Protein AF-A0A1V9XBY4-F1 (afdb_monomer)

pLDDT: mean 72.09, std 17.28, range [34.25, 97.25]

InterPro domains:
  IPR023340 UMA domain [PS51497] (118-161)
  IPR023341 MABP domain [PS51498] (1-77)
  IPR040297 Multivesicular body subunit 12B [PTHR31547] (1-61)

Mean predicted aligned error: 19.11 Å

Organism: NCBI:txid418985

Solvent-accessible surface area (backbone atoms only — not comparable to full-atom values): 12206 Å² total; per-residue (Å²): 135,66,51,46,50,47,74,52,29,24,50,51,71,91,58,53,57,92,78,44,50,65,44,61,48,37,93,84,84,59,43,82,38,59,61,41,77,79,90,55,100,80,89,64,80,90,64,49,1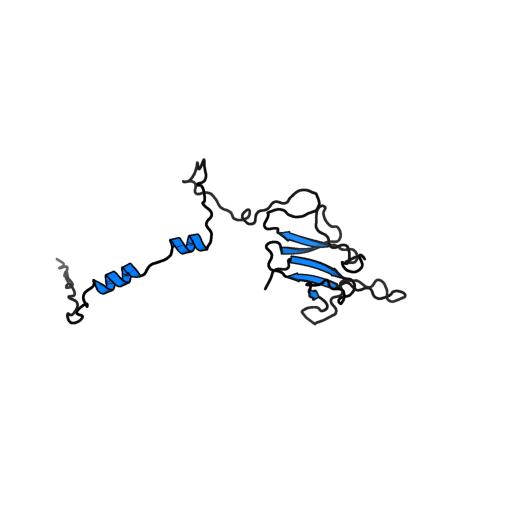8,26,49,30,38,25,62,46,94,63,75,44,29,55,74,48,74,49,81,34,71,75,77,66,88,68,59,54,62,46,56,43,15,76,67,75,64,45,78,32,42,75,81,37,31,43,35,54,39,60,50,37,78,83,64,54,60,87,52,80,84,65,81,83,80,73,76,58,96,62,74,84,54,94,77,74,78,62,74,88,60,61,86,70,89,66,81,79,88,79,82,88,69,54,73,70,59,53,52,64,75,66,62,80,68,65,63,62,60,56,48,50,60,70,69,49,73,84,80,73,83,86,61,80,84,84,73,83,77,84,82,82,78,79,81,83,87,132

Nearest PDB structures (foldseek):
  3tow-assembly1_A  TM=8.750E-01  e=5.118E-09  Homo sapiens
  8g3d-assembly1_1V  TM=1.516E-01  e=5.414E+00  Tetrahymena thermophila

Sequence (186 aa):
MEPITDICVVQEAKNAPQGYSVIELTGDVGQDADLWKDKGLFFGRKETRYLCFARKFSLDCVESVSVQVTPPPNVLTISLTRDTGGQSVDQTTLRTYKNSADGRSVAGESTACAKNWIDDIPYQLNAQLLPITRLPVIHLKTASQIYSQFNYDFSLEREILRATPPQDFSSPPNFPGENNGLVDVE

Radius of gyration: 33.75 Å; Cα contacts (8 Å, |Δi|>4): 230; chains: 1; bounding box: 96×72×75 Å

Structure (mmCIF, N/CA/C/O backbone):
data_AF-A0A1V9XBY4-F1
#
_entry.id   AF-A0A1V9XBY4-F1
#
loop_
_atom_site.group_PDB
_atom_site.id
_atom_site.type_symbol
_atom_site.label_atom_id
_atom_site.label_alt_id
_atom_site.label_comp_id
_atom_site.label_asym_id
_atom_site.label_entity_id
_atom_site.label_seq_id
_atom_site.pdbx_PDB_ins_code
_atom_site.Cartn_x
_atom_site.Cartn_y
_atom_site.Cartn_z
_atom_site.occupancy
_atom_site.B_iso_or_equiv
_atom_site.auth_seq_id
_atom_site.auth_comp_id
_atom_site.auth_asym_id
_atom_site.auth_atom_id
_atom_site.pdbx_PDB_model_num
ATOM 1 N N . MET A 1 1 ? 2.309 -12.822 -8.277 1.00 73.62 1 MET A N 1
ATOM 2 C CA . MET A 1 1 ? 1.564 -11.890 -7.406 1.00 73.62 1 MET A CA 1
ATOM 3 C C . MET A 1 1 ? 1.862 -10.486 -7.893 1.00 73.62 1 MET A C 1
ATOM 5 O O . MET A 1 1 ? 3.032 -10.168 -8.054 1.00 73.62 1 MET A O 1
ATOM 9 N N . GLU A 1 2 ? 0.840 -9.697 -8.214 1.00 88.69 2 GLU A N 1
ATOM 10 C CA . GLU A 1 2 ? 1.017 -8.314 -8.682 1.00 88.69 2 GLU A CA 1
ATOM 11 C C . GLU A 1 2 ? 1.459 -7.390 -7.530 1.00 88.69 2 GLU A C 1
ATOM 13 O O . GLU A 1 2 ? 1.076 -7.641 -6.376 1.00 88.69 2 GLU A O 1
ATOM 18 N N . PRO A 1 3 ? 2.254 -6.336 -7.801 1.00 88.25 3 PRO A N 1
ATOM 19 C CA . PRO A 1 3 ? 2.716 -5.410 -6.771 1.00 88.25 3 PRO A CA 1
ATOM 20 C C . PRO A 1 3 ? 1.564 -4.578 -6.194 1.00 88.25 3 PRO A C 1
ATOM 22 O O . PRO A 1 3 ? 0.536 -4.376 -6.840 1.00 88.25 3 PRO A O 1
ATOM 25 N N . ILE A 1 4 ? 1.740 -4.079 -4.966 1.00 88.38 4 ILE A N 1
ATOM 26 C CA . ILE A 1 4 ? 0.835 -3.071 -4.401 1.00 88.38 4 ILE A CA 1
ATOM 27 C C . ILE A 1 4 ? 1.133 -1.742 -5.092 1.00 88.38 4 ILE A C 1
ATOM 29 O O . ILE A 1 4 ? 2.278 -1.305 -5.127 1.00 88.38 4 ILE A O 1
ATOM 33 N N . THR A 1 5 ? 0.105 -1.103 -5.634 1.00 88.81 5 THR A N 1
ATOM 34 C CA . THR A 1 5 ? 0.227 0.134 -6.429 1.00 88.81 5 THR A CA 1
ATOM 35 C C . THR A 1 5 ? -0.392 1.340 -5.730 1.00 88.81 5 THR A C 1
ATOM 37 O O . THR A 1 5 ? 0.039 2.475 -5.937 1.00 88.81 5 THR A O 1
ATOM 40 N N . ASP A 1 6 ? -1.361 1.106 -4.844 1.00 87.19 6 ASP A N 1
ATOM 41 C CA . ASP A 1 6 ? -1.932 2.145 -3.996 1.00 87.19 6 ASP A CA 1
ATOM 42 C C . ASP A 1 6 ? -2.416 1.581 -2.661 1.00 87.19 6 ASP A C 1
ATOM 44 O O . ASP A 1 6 ? -2.748 0.396 -2.557 1.00 87.19 6 ASP A O 1
ATOM 48 N N . ILE A 1 7 ? -2.465 2.452 -1.654 1.00 91.50 7 ILE A N 1
ATOM 49 C CA . ILE A 1 7 ? -2.962 2.162 -0.308 1.00 91.50 7 ILE A CA 1
ATOM 50 C C . ILE A 1 7 ? -3.842 3.328 0.139 1.00 91.50 7 ILE A C 1
ATOM 52 O O . ILE A 1 7 ? -3.539 4.489 -0.132 1.00 91.50 7 ILE A O 1
ATOM 56 N N . CYS A 1 8 ? -4.921 3.032 0.851 1.00 91.69 8 CYS A N 1
ATOM 57 C CA . CYS A 1 8 ? -5.732 4.036 1.530 1.00 91.69 8 CYS A CA 1
ATOM 58 C C . CYS A 1 8 ? -6.355 3.477 2.805 1.00 91.69 8 CYS A C 1
ATOM 60 O O . CYS A 1 8 ? -6.274 2.284 3.075 1.00 91.69 8 CYS A O 1
ATOM 62 N N . VAL A 1 9 ? -7.013 4.345 3.568 1.00 93.94 9 VAL A N 1
ATOM 63 C CA . VAL A 1 9 ? -7.823 3.956 4.725 1.00 93.94 9 VAL A CA 1
ATOM 64 C C . VAL A 1 9 ? -9.281 4.289 4.435 1.00 93.94 9 VAL A C 1
ATOM 66 O O . VAL A 1 9 ? -9.556 5.316 3.816 1.00 93.94 9 VAL A O 1
ATOM 69 N N . VAL A 1 10 ? -10.208 3.442 4.868 1.00 94.62 10 VAL A N 1
ATOM 70 C CA . VAL A 1 10 ? -11.659 3.695 4.821 1.00 94.62 10 VAL A CA 1
ATOM 71 C C . VAL A 1 10 ? -12.258 3.593 6.214 1.00 94.62 10 VAL A C 1
ATOM 73 O O . VAL A 1 10 ? -11.698 2.922 7.079 1.00 94.62 10 VAL A O 1
ATOM 76 N N . GLN A 1 11 ? -13.387 4.256 6.439 1.00 93.75 11 GLN A N 1
ATOM 77 C CA . GLN A 1 11 ? -14.106 4.175 7.702 1.00 93.75 11 GLN A CA 1
ATOM 78 C C . GLN A 1 11 ? -14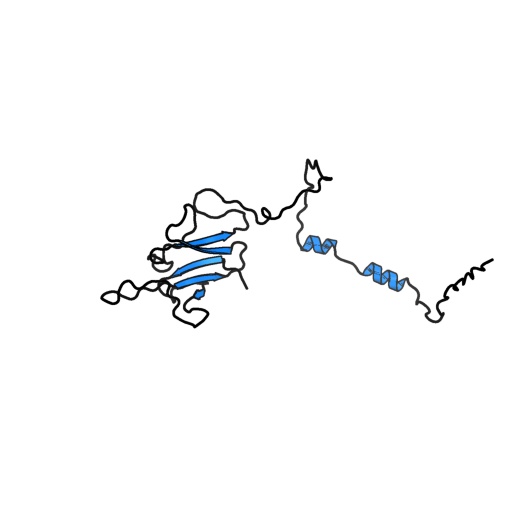.868 2.854 7.834 1.00 93.75 11 GLN A C 1
ATOM 80 O O . GLN A 1 11 ? -14.766 2.192 8.861 1.00 93.75 11 GLN A O 1
ATOM 85 N N . GLU A 1 12 ? -15.589 2.426 6.796 1.00 93.06 12 GLU A N 1
ATOM 86 C CA . GLU A 1 12 ? -16.323 1.152 6.803 1.00 93.06 12 GLU A CA 1
ATOM 87 C C . GLU A 1 12 ? -15.764 0.203 5.732 1.00 93.06 12 GLU A C 1
ATOM 89 O O . GLU A 1 12 ? -15.615 0.592 4.576 1.00 93.06 12 GLU A O 1
ATOM 94 N N . ALA A 1 13 ? -15.483 -1.057 6.086 1.00 94.75 13 ALA A N 1
ATOM 95 C CA . ALA A 1 13 ? -14.832 -2.014 5.181 1.00 94.75 13 ALA A CA 1
ATOM 96 C C . ALA A 1 13 ? -15.582 -2.222 3.852 1.00 94.75 13 ALA A C 1
ATOM 98 O O . ALA A 1 13 ? -14.980 -2.250 2.780 1.00 94.75 13 ALA A O 1
ATOM 99 N N . LYS A 1 14 ? -16.918 -2.259 3.903 1.00 95.25 14 LYS A N 1
ATOM 100 C CA . LYS A 1 14 ? -17.790 -2.360 2.719 1.00 95.25 14 LYS A CA 1
ATOM 101 C C . LYS A 1 14 ? -17.672 -1.175 1.746 1.00 95.25 14 LYS A C 1
ATOM 103 O O . LYS A 1 14 ? -18.111 -1.292 0.607 1.00 95.25 14 LYS A O 1
ATOM 108 N N . ASN A 1 15 ? -17.113 -0.046 2.188 1.00 96.06 15 ASN A N 1
ATOM 109 C CA . ASN A 1 15 ? -16.889 1.144 1.366 1.00 96.06 15 ASN A CA 1
ATOM 110 C C . ASN A 1 15 ? -15.504 1.131 0.697 1.00 96.06 15 ASN A C 1
ATOM 112 O O . ASN A 1 15 ? -15.063 2.160 0.178 1.00 96.06 15 ASN A O 1
ATOM 116 N N . ALA A 1 16 ? -14.796 -0.004 0.716 1.00 95.50 16 ALA A N 1
ATOM 117 C CA . ALA A 1 16 ? -13.548 -0.164 -0.013 1.00 95.50 16 ALA A CA 1
ATOM 118 C C . ALA A 1 16 ? -13.723 0.268 -1.486 1.00 95.50 16 ALA A C 1
ATOM 120 O O . ALA A 1 16 ? -14.687 -0.146 -2.140 1.00 95.50 16 ALA A O 1
ATOM 121 N N . PRO A 1 17 ? -12.816 1.098 -2.038 1.00 94.75 17 PRO A N 1
ATOM 122 C CA . PRO A 1 17 ? -12.944 1.552 -3.414 1.00 94.75 17 PRO A CA 1
ATOM 123 C C . PRO A 1 17 ? -12.887 0.383 -4.401 1.00 94.75 17 PRO A C 1
ATOM 125 O O . PRO A 1 17 ? -12.235 -0.635 -4.160 1.00 94.75 17 PRO A O 1
ATOM 128 N N . GLN A 1 18 ? -13.510 0.554 -5.565 1.00 94.69 18 GLN A N 1
ATOM 129 C CA . GLN A 1 18 ? -13.481 -0.468 -6.607 1.00 94.69 18 GLN A CA 1
ATOM 130 C C . GLN A 1 18 ? -12.035 -0.835 -6.992 1.00 94.69 18 GLN A C 1
ATOM 132 O O . GLN A 1 18 ? -11.213 0.033 -7.292 1.00 94.69 18 GLN A O 1
ATOM 137 N N . GLY A 1 19 ? -11.735 -2.137 -7.007 1.00 94.12 19 GLY A N 1
ATOM 138 C CA . GLY A 1 19 ? -10.400 -2.658 -7.323 1.00 94.12 19 GLY A CA 1
ATOM 139 C C . GLY A 1 19 ? -9.414 -2.658 -6.150 1.00 94.12 19 GLY A C 1
ATOM 140 O O . GLY A 1 19 ? -8.233 -2.926 -6.368 1.00 94.12 19 GLY A O 1
ATOM 141 N N . TYR A 1 20 ? -9.878 -2.373 -4.930 1.00 96.25 20 TYR A N 1
ATOM 142 C CA . TYR A 1 20 ? -9.095 -2.505 -3.704 1.00 96.25 20 TYR A CA 1
ATOM 143 C C . TYR A 1 20 ? -9.530 -3.745 -2.931 1.00 96.25 20 TYR A C 1
ATOM 145 O O . TYR A 1 20 ? -10.695 -4.131 -2.930 1.00 96.25 20 TYR A O 1
ATOM 153 N N . SER A 1 21 ? -8.570 -4.357 -2.252 1.00 96.88 21 SER A N 1
ATOM 154 C CA . SER A 1 21 ? -8.809 -5.338 -1.201 1.00 96.88 21 SER A CA 1
ATOM 155 C C . SER A 1 21 ? -8.702 -4.642 0.150 1.00 96.88 21 SER A C 1
ATOM 157 O O . SER A 1 21 ? -7.795 -3.832 0.354 1.00 96.88 21 SER A O 1
ATOM 159 N N . VAL A 1 22 ? -9.617 -4.956 1.061 1.00 97.25 22 VAL A N 1
ATOM 160 C CA . VAL A 1 22 ? -9.631 -4.441 2.433 1.00 97.25 22 VAL A CA 1
ATOM 161 C C . VAL A 1 22 ? -9.047 -5.477 3.392 1.00 97.25 22 VAL A C 1
ATOM 163 O O . VAL A 1 22 ? -9.233 -6.680 3.213 1.00 97.25 22 VAL A O 1
ATOM 166 N N . ILE A 1 23 ? -8.307 -5.008 4.395 1.00 96.81 23 ILE A N 1
ATOM 167 C CA . ILE A 1 23 ? -7.810 -5.826 5.501 1.00 96.81 23 ILE A CA 1
ATOM 168 C C . ILE A 1 23 ? -8.789 -5.662 6.663 1.00 96.81 23 ILE A C 1
ATOM 170 O O . ILE A 1 23 ? -8.681 -4.719 7.441 1.00 96.81 23 ILE A O 1
ATOM 174 N N . GLU A 1 24 ? -9.771 -6.558 6.735 1.00 96.06 24 GLU A N 1
ATOM 175 C CA . GLU A 1 24 ? -10.771 -6.588 7.817 1.00 96.06 24 GLU A CA 1
ATOM 176 C C . GLU A 1 24 ? -10.297 -7.401 9.017 1.00 96.06 24 GLU A C 1
ATOM 178 O O . GLU A 1 24 ? -10.683 -7.115 10.146 1.00 96.06 24 GLU A O 1
ATOM 183 N N . LEU A 1 25 ? -9.452 -8.406 8.769 1.00 96.00 25 LEU A N 1
ATOM 184 C CA . LEU A 1 25 ? -8.991 -9.349 9.777 1.00 96.00 25 LEU A CA 1
ATOM 185 C C . LEU A 1 25 ? -7.466 -9.442 9.802 1.00 96.00 25 LEU A C 1
ATOM 187 O O . LEU A 1 25 ? -6.803 -9.341 8.765 1.00 96.00 25 LEU A O 1
ATOM 191 N N . THR A 1 26 ? -6.909 -9.677 10.987 1.00 93.75 26 THR A N 1
ATOM 192 C CA . THR A 1 26 ? -5.482 -9.949 11.153 1.00 93.75 26 THR A CA 1
ATOM 193 C C . THR A 1 26 ? -5.119 -11.310 10.553 1.00 93.75 26 THR A C 1
ATOM 195 O O . THR A 1 26 ? -5.879 -12.274 10.637 1.00 93.75 26 THR A O 1
ATOM 198 N N . GLY A 1 27 ? -3.948 -11.405 9.920 1.00 92.19 27 GLY A N 1
ATOM 199 C CA . GLY A 1 27 ? -3.532 -12.626 9.216 1.00 92.19 27 GLY A CA 1
ATOM 200 C C . GLY A 1 27 ? -3.108 -13.784 10.126 1.00 92.19 27 GLY A C 1
ATOM 201 O O . GLY A 1 27 ? -2.938 -14.899 9.646 1.00 92.19 27 GLY A O 1
ATOM 202 N N . ASP A 1 28 ? -2.908 -13.522 11.415 1.00 93.25 28 ASP A N 1
ATOM 203 C CA . ASP A 1 28 ? -2.452 -14.485 12.414 1.00 93.25 28 ASP A CA 1
ATOM 204 C C . ASP A 1 28 ? -3.619 -15.224 13.089 1.00 93.25 28 ASP A C 1
ATOM 206 O O . ASP A 1 28 ? -3.753 -16.436 12.946 1.00 93.25 28 ASP A O 1
ATOM 210 N N . VAL A 1 29 ? -4.473 -14.497 13.812 1.00 94.12 29 VAL A N 1
ATOM 211 C CA . VAL A 1 29 ? -5.554 -15.044 14.650 1.00 94.12 29 VAL A CA 1
ATOM 212 C C . VAL A 1 29 ? -6.939 -14.680 14.094 1.00 94.12 29 VAL A C 1
ATOM 214 O O . VAL A 1 29 ? -7.957 -15.116 14.629 1.00 94.12 29 VAL A O 1
ATOM 217 N N . GLY A 1 30 ? -7.011 -13.895 13.012 1.00 93.25 30 GLY A N 1
ATOM 218 C CA . GLY A 1 30 ? -8.278 -13.512 12.387 1.00 93.25 30 GLY A CA 1
ATOM 219 C C . GLY A 1 30 ? -9.118 -12.563 13.241 1.00 93.25 30 GLY A C 1
ATOM 220 O O . GLY A 1 30 ? -10.338 -12.694 13.266 1.00 93.25 30 GLY A O 1
ATOM 221 N N . GLN A 1 31 ? -8.486 -11.655 13.988 1.00 94.88 31 GLN A N 1
ATOM 222 C CA . GLN A 1 31 ? -9.185 -10.646 14.796 1.00 94.88 31 GLN A CA 1
ATOM 223 C C . GLN A 1 31 ? -9.521 -9.400 13.968 1.00 94.88 31 GLN A C 1
ATOM 225 O O . GLN A 1 31 ? -8.879 -9.172 12.950 1.00 94.88 31 GLN A O 1
ATOM 230 N N . ASP A 1 32 ? -10.494 -8.594 14.411 1.00 93.62 32 ASP A N 1
ATOM 231 C CA . ASP A 1 32 ? -10.845 -7.304 13.784 1.00 93.62 32 ASP A CA 1
ATOM 232 C C . ASP A 1 32 ? -9.590 -6.427 13.632 1.00 93.62 32 ASP A C 1
ATOM 234 O O . ASP A 1 32 ? -8.893 -6.151 14.609 1.00 93.62 32 ASP A O 1
ATOM 238 N N . ALA A 1 33 ? -9.283 -6.020 12.399 1.00 93.56 33 ALA A N 1
ATOM 239 C CA . ALA A 1 33 ? -8.089 -5.248 12.048 1.00 93.56 33 ALA A CA 1
ATOM 240 C C . ALA A 1 33 ? -8.331 -3.726 12.080 1.00 93.56 33 ALA A C 1
ATOM 242 O O . ALA A 1 33 ? -7.691 -2.971 11.343 1.00 93.56 33 ALA A O 1
ATOM 243 N N . ASP A 1 34 ? -9.273 -3.283 12.913 1.00 92.12 34 ASP A N 1
ATOM 244 C CA . ASP A 1 34 ? -9.593 -1.874 13.116 1.00 92.12 34 ASP A CA 1
ATOM 245 C C . ASP A 1 34 ? -8.369 -1.102 13.638 1.00 92.12 34 ASP A C 1
ATOM 247 O O . ASP A 1 34 ? -7.769 -1.433 14.662 1.00 92.12 34 ASP A O 1
ATOM 251 N N . LEU A 1 35 ? -7.984 -0.061 12.903 1.00 89.56 35 LEU A N 1
ATOM 252 C CA . LEU A 1 35 ? -6.858 0.814 13.223 1.00 89.56 35 LEU A CA 1
ATOM 253 C C . LEU A 1 35 ? -7.255 1.970 14.149 1.00 89.56 35 LEU A C 1
ATOM 255 O O . LEU A 1 35 ? -6.386 2.732 14.585 1.00 89.56 35 LEU A O 1
ATOM 259 N N . TRP A 1 36 ? -8.549 2.161 14.411 1.00 87.31 36 TRP A N 1
ATOM 260 C CA . TRP A 1 36 ? -9.025 3.254 15.242 1.00 87.31 36 TRP A CA 1
ATOM 261 C C . TRP A 1 36 ? -9.032 2.870 16.718 1.00 87.31 36 TRP A C 1
ATOM 263 O O . TRP A 1 36 ? -9.547 1.831 17.123 1.00 87.31 36 TRP A O 1
ATOM 273 N N . LYS A 1 37 ? -8.478 3.745 17.558 1.00 74.69 37 LYS A N 1
ATOM 274 C CA . LYS A 1 37 ? -8.567 3.586 19.007 1.00 74.69 37 LYS A CA 1
ATOM 275 C C . LYS A 1 37 ? -9.860 4.233 19.492 1.00 74.69 37 LYS A C 1
ATOM 277 O O . LYS A 1 37 ? -9.990 5.456 19.447 1.00 74.69 37 LYS A O 1
ATOM 282 N N . ASP A 1 38 ? -10.800 3.426 19.977 1.00 69.56 38 ASP A N 1
ATOM 283 C CA . ASP A 1 38 ? -12.061 3.922 20.536 1.00 69.56 38 ASP A CA 1
ATOM 284 C C . ASP A 1 38 ? -11.809 4.953 21.655 1.00 69.56 38 ASP A C 1
ATOM 286 O O . ASP A 1 38 ? -11.159 4.668 22.664 1.00 69.56 38 ASP A O 1
ATOM 290 N N . LYS A 1 39 ? -12.341 6.174 21.484 1.00 60.66 39 LYS A N 1
ATOM 291 C CA . LYS A 1 39 ? -12.155 7.296 22.428 1.00 60.66 39 LYS A CA 1
ATOM 292 C C . LYS A 1 39 ? -13.146 7.326 23.597 1.00 60.66 39 LYS A C 1
ATOM 294 O O . LYS A 1 39 ? -13.060 8.230 24.424 1.00 60.66 39 LYS A O 1
ATOM 299 N N . GLY A 1 40 ? -14.047 6.353 23.740 1.00 54.31 40 GLY A N 1
ATOM 300 C CA . GLY A 1 40 ? -14.833 6.238 24.970 1.00 54.31 40 GLY A CA 1
ATOM 301 C C . GLY A 1 40 ? -16.162 5.506 24.835 1.00 54.31 40 GLY A C 1
ATOM 302 O O . GLY A 1 40 ? -17.027 5.886 24.054 1.00 54.31 40 GLY A O 1
ATOM 303 N N . LEU A 1 41 ? -16.341 4.524 25.715 1.00 57.78 41 LEU A N 1
ATOM 304 C CA . LEU A 1 41 ? -17.493 3.633 25.881 1.00 57.78 41 LEU A CA 1
ATOM 305 C C . LEU A 1 41 ? -18.800 4.327 26.336 1.00 57.78 41 LEU A C 1
ATOM 307 O O . LEU A 1 41 ? -19.776 3.641 26.616 1.00 57.78 41 LEU A O 1
ATOM 311 N N . PHE A 1 42 ? -18.852 5.661 26.454 1.00 58.25 42 PHE A N 1
ATOM 312 C CA . PHE A 1 42 ? -19.909 6.309 27.243 1.00 58.25 42 PHE A CA 1
ATOM 313 C C . PHE A 1 42 ? -20.970 7.102 26.464 1.00 58.25 42 PHE A C 1
ATOM 315 O O . PHE A 1 42 ? -22.097 7.118 26.939 1.00 58.25 42 PHE A O 1
ATOM 322 N N . PHE A 1 43 ? -20.704 7.693 25.287 1.00 58.66 43 PHE A N 1
ATOM 323 C CA . PHE A 1 43 ? -21.736 8.469 24.551 1.00 58.66 43 PHE A CA 1
ATOM 324 C C . PHE A 1 43 ? -21.553 8.556 23.014 1.00 58.66 43 PHE A C 1
ATOM 326 O O . PHE A 1 43 ? -22.249 9.335 22.365 1.00 58.66 43 PHE A O 1
ATOM 333 N N . GLY A 1 44 ? -20.636 7.789 22.408 1.00 62.22 44 GLY A N 1
ATOM 334 C CA . GLY A 1 44 ? -20.304 7.887 20.976 1.00 62.22 44 GLY A CA 1
ATOM 335 C C . GLY A 1 44 ? -20.583 6.611 20.174 1.00 62.22 44 GLY A C 1
ATOM 336 O O . GLY A 1 44 ? -20.520 5.506 20.709 1.00 62.22 44 GLY A O 1
ATOM 337 N N . ARG A 1 45 ? -20.872 6.758 18.873 1.00 72.25 45 ARG A N 1
ATOM 338 C CA . ARG A 1 45 ? -20.904 5.642 17.908 1.00 72.25 45 ARG A CA 1
ATOM 339 C C . ARG A 1 45 ? -19.475 5.111 17.731 1.00 72.25 45 ARG A C 1
ATOM 341 O O . ARG A 1 45 ? -18.573 5.924 17.551 1.00 72.25 45 ARG A O 1
ATOM 348 N N . LYS A 1 46 ? -19.285 3.781 17.752 1.00 77.31 46 LYS A N 1
ATOM 349 C CA . LYS A 1 46 ? -17.994 3.147 17.419 1.00 77.31 46 LYS A CA 1
ATOM 350 C C . LYS A 1 46 ? -17.527 3.672 16.061 1.00 77.31 46 LYS A C 1
ATOM 352 O O . LYS A 1 46 ? -18.273 3.592 15.080 1.00 77.31 46 LYS A O 1
ATOM 357 N N . GLU A 1 47 ? -16.320 4.217 16.021 1.00 85.44 47 GLU A N 1
ATOM 358 C CA . GLU A 1 47 ? -15.655 4.601 14.783 1.00 85.44 47 GLU A CA 1
ATOM 359 C C . GLU A 1 47 ? -14.614 3.546 14.436 1.00 85.44 47 GLU A C 1
ATOM 361 O O . GLU A 1 47 ? -13.851 3.140 15.300 1.00 85.44 47 GLU A O 1
ATOM 366 N N . THR A 1 48 ? -14.581 3.130 13.174 1.00 91.00 48 THR A N 1
ATOM 367 C CA . THR A 1 48 ? -13.658 2.107 12.671 1.00 91.00 48 THR A CA 1
ATOM 368 C C . THR A 1 48 ? -12.780 2.680 11.568 1.00 91.00 48 THR A C 1
ATOM 370 O O . THR A 1 48 ? -13.175 3.650 10.909 1.00 91.00 48 THR A O 1
ATOM 373 N N . ARG A 1 49 ? -11.593 2.109 11.352 1.00 93.25 49 ARG A N 1
ATOM 374 C CA . ARG A 1 49 ? -10.686 2.441 10.244 1.00 93.25 49 ARG A CA 1
ATOM 375 C C . ARG A 1 49 ? -10.000 1.188 9.711 1.00 93.25 49 ARG A C 1
ATOM 377 O O . ARG A 1 49 ? -9.276 0.525 10.439 1.00 93.25 49 ARG A O 1
ATOM 384 N N . TYR A 1 50 ? -10.161 0.917 8.418 1.00 95.00 50 TYR A N 1
ATOM 385 C CA . TYR A 1 50 ? -9.607 -0.270 7.763 1.00 95.00 50 TYR A CA 1
ATOM 386 C C . TYR A 1 50 ? -8.628 0.098 6.650 1.00 95.00 50 TYR A C 1
ATOM 388 O O . TYR A 1 50 ? -8.886 1.002 5.847 1.00 95.00 50 TYR A O 1
ATOM 396 N N . LEU A 1 51 ? -7.506 -0.624 6.578 1.00 95.31 51 LEU A N 1
ATOM 397 C CA . LEU A 1 51 ? -6.520 -0.461 5.512 1.00 95.31 51 LEU A CA 1
ATOM 398 C C . LEU A 1 51 ? -7.007 -1.143 4.231 1.00 95.31 51 LEU A C 1
ATOM 400 O O . LEU A 1 51 ? -7.420 -2.300 4.244 1.00 95.31 51 LEU A O 1
ATOM 404 N N . CYS A 1 52 ? -6.903 -0.441 3.111 1.00 95.50 52 CYS A N 1
ATOM 405 C CA . CYS A 1 52 ? -7.189 -0.957 1.780 1.00 95.50 52 CYS A CA 1
ATOM 406 C C . CYS A 1 52 ? -5.944 -0.860 0.899 1.00 95.50 52 CYS A C 1
ATOM 408 O O . CYS A 1 52 ? -5.185 0.105 0.995 1.00 95.50 52 CYS A O 1
ATOM 410 N N . PHE A 1 53 ? -5.768 -1.813 -0.014 1.00 95.38 53 PHE A N 1
ATOM 411 C CA . PHE A 1 53 ? -4.688 -1.796 -0.998 1.00 95.38 53 PHE A CA 1
ATOM 412 C C . PHE A 1 53 ? -5.171 -2.237 -2.382 1.00 95.38 53 PHE A C 1
ATOM 414 O O . PHE A 1 53 ? -6.059 -3.078 -2.503 1.00 95.38 53 PHE A O 1
ATOM 421 N N . ALA A 1 54 ? -4.558 -1.699 -3.433 1.00 92.81 54 ALA A N 1
ATOM 422 C CA . ALA A 1 54 ? -4.793 -2.111 -4.815 1.00 92.81 54 ALA A CA 1
ATOM 423 C C . ALA A 1 54 ? -3.557 -2.804 -5.392 1.00 92.81 54 ALA A C 1
ATOM 425 O O . ALA A 1 54 ? -2.421 -2.376 -5.161 1.00 92.81 54 ALA A O 1
ATOM 426 N N . ARG A 1 55 ? -3.779 -3.851 -6.189 1.00 91.06 55 ARG A N 1
ATOM 427 C CA . ARG A 1 55 ? -2.736 -4.558 -6.941 1.00 91.06 55 ARG A CA 1
ATOM 428 C C . ARG A 1 55 ? -3.060 -4.518 -8.422 1.00 91.06 55 ARG A C 1
ATOM 430 O O . ARG A 1 55 ? -4.213 -4.731 -8.787 1.00 91.06 55 ARG A O 1
ATOM 437 N N . LYS A 1 56 ? -2.061 -4.158 -9.224 1.00 86.81 56 LYS A N 1
ATOM 438 C CA . LYS A 1 56 ? -2.139 -4.073 -10.685 1.00 86.81 56 LYS A CA 1
ATOM 439 C C . LYS A 1 56 ? -0.751 -4.302 -11.265 1.00 86.81 56 LYS A C 1
ATOM 441 O O . LYS A 1 56 ? 0.249 -3.994 -10.615 1.00 86.81 56 LYS A O 1
ATOM 446 N N . PHE A 1 57 ? -0.682 -4.766 -12.509 1.00 86.06 57 PHE A N 1
ATOM 447 C CA . PHE A 1 57 ? 0.546 -4.668 -13.290 1.00 86.06 57 PHE A CA 1
ATOM 448 C C . PHE A 1 57 ? 0.885 -3.187 -13.517 1.00 86.06 57 PHE A C 1
ATOM 450 O O . PHE A 1 57 ? 0.156 -2.474 -14.205 1.00 86.06 57 PHE A O 1
ATOM 457 N N . SER A 1 58 ? 1.958 -2.719 -12.886 1.00 79.12 58 SER A N 1
ATOM 458 C CA . SER A 1 58 ? 2.403 -1.329 -12.923 1.00 79.12 58 SER A CA 1
ATOM 459 C C . SER A 1 58 ? 3.903 -1.278 -12.690 1.00 79.12 58 SER A C 1
ATOM 461 O O . SER A 1 58 ? 4.443 -2.086 -11.931 1.00 79.12 58 SER A O 1
ATOM 463 N N . LEU A 1 59 ? 4.556 -0.317 -13.335 1.00 76.25 59 LEU A N 1
ATOM 464 C CA . LEU A 1 59 ? 5.942 0.021 -13.042 1.00 76.25 59 LEU A CA 1
ATOM 465 C C . LEU A 1 59 ? 6.062 0.916 -11.797 1.00 76.25 59 LEU A C 1
ATOM 467 O O . 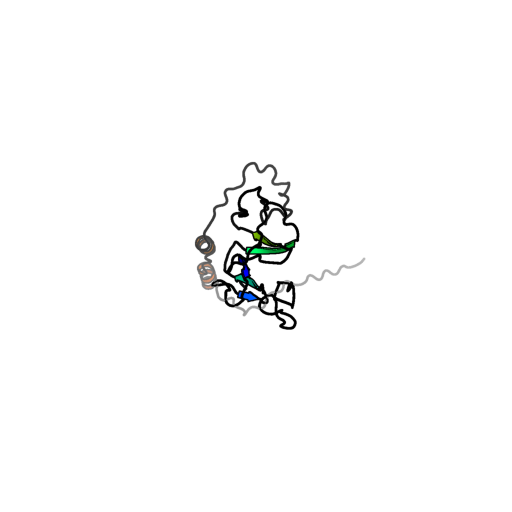LEU A 1 59 ? 7.112 0.942 -11.164 1.00 76.25 59 LEU A O 1
ATOM 471 N N . ASP A 1 60 ? 4.966 1.580 -11.422 1.00 79.19 60 ASP A N 1
ATOM 472 C CA . ASP A 1 60 ? 4.862 2.356 -10.195 1.00 79.19 60 ASP A CA 1
ATOM 473 C C . ASP A 1 60 ? 4.256 1.495 -9.086 1.00 79.19 60 ASP A C 1
ATOM 475 O O . ASP A 1 60 ? 3.152 0.953 -9.243 1.00 79.19 60 ASP A O 1
ATOM 479 N N . CYS A 1 61 ? 4.951 1.378 -7.958 1.00 83.38 61 CYS A N 1
ATOM 480 C CA . CYS A 1 61 ? 4.511 0.559 -6.834 1.00 83.38 61 CYS A CA 1
ATOM 481 C C . CYS A 1 61 ? 4.816 1.208 -5.484 1.00 83.38 61 CYS A C 1
ATOM 483 O O . CYS A 1 61 ? 5.675 2.083 -5.360 1.00 83.38 61 CYS A O 1
ATOM 485 N N . VAL A 1 62 ? 4.081 0.776 -4.460 1.00 82.81 62 VAL A N 1
ATOM 486 C CA . VAL A 1 62 ? 4.364 1.139 -3.075 1.00 82.81 62 VAL A CA 1
ATOM 487 C C . VAL A 1 62 ? 5.566 0.329 -2.604 1.00 82.81 62 VAL A C 1
ATOM 489 O O . VAL A 1 62 ? 5.503 -0.895 -2.524 1.00 82.81 62 VAL A O 1
ATOM 492 N N . GLU A 1 63 ? 6.647 1.028 -2.285 1.00 82.69 63 GLU A N 1
ATOM 493 C CA . GLU A 1 63 ? 7.913 0.447 -1.842 1.00 82.69 63 GLU A CA 1
ATOM 494 C C . GLU A 1 63 ? 7.918 0.199 -0.332 1.00 82.69 63 GLU A C 1
ATOM 496 O O . GLU A 1 63 ? 8.334 -0.859 0.135 1.00 82.69 63 GLU A O 1
ATOM 501 N N . SER A 1 64 ? 7.430 1.165 0.450 1.00 78.25 64 SER A N 1
ATOM 502 C CA . SER A 1 64 ? 7.354 1.030 1.904 1.00 78.25 64 SER A CA 1
ATOM 503 C C . SER A 1 64 ? 6.209 1.830 2.515 1.00 78.25 64 SER A C 1
ATOM 505 O O . SER A 1 64 ? 5.732 2.824 1.953 1.00 78.25 64 SER A O 1
ATOM 507 N N . VAL A 1 65 ? 5.766 1.362 3.684 1.00 83.62 65 VAL A N 1
ATOM 508 C CA . VAL A 1 65 ? 4.742 1.995 4.516 1.00 83.62 65 VAL A CA 1
ATOM 509 C C . VAL A 1 65 ? 5.311 2.198 5.909 1.00 83.62 65 VAL A C 1
ATOM 511 O O . VAL A 1 65 ? 5.899 1.278 6.475 1.00 83.62 65 VAL A O 1
ATOM 514 N N . SER A 1 66 ? 5.140 3.389 6.475 1.00 82.50 66 SER A N 1
ATOM 515 C CA . SER A 1 66 ? 5.540 3.660 7.856 1.00 82.50 66 SER A CA 1
ATOM 516 C C . SER A 1 66 ? 4.495 4.478 8.602 1.00 82.50 66 SER A C 1
ATOM 518 O O . SER A 1 66 ? 3.640 5.132 8.008 1.00 82.50 66 SER A O 1
ATOM 520 N N . VAL A 1 67 ? 4.546 4.397 9.927 1.00 82.44 67 VAL A N 1
ATOM 521 C CA . VAL A 1 67 ? 3.606 5.030 10.852 1.00 82.44 67 VAL A CA 1
ATOM 522 C C . VAL A 1 67 ? 4.389 6.093 11.623 1.00 82.44 67 VAL A C 1
ATOM 524 O O . VAL A 1 67 ? 5.349 5.758 12.315 1.00 82.44 67 VAL A O 1
ATOM 527 N N . GLN A 1 68 ? 4.045 7.375 11.460 1.00 72.12 68 GLN A N 1
ATOM 528 C CA . GLN A 1 68 ? 4.761 8.490 12.100 1.00 72.12 68 GLN A CA 1
ATOM 529 C C . GLN A 1 68 ? 3.793 9.514 12.705 1.00 72.12 68 GLN A C 1
ATOM 531 O O . GLN A 1 68 ? 2.792 9.871 12.086 1.00 72.12 68 GLN A O 1
ATOM 536 N N . VAL A 1 69 ? 4.103 9.994 13.916 1.00 73.50 69 VAL A N 1
ATOM 537 C CA . VAL A 1 69 ? 3.306 11.009 14.639 1.00 73.50 69 VAL A CA 1
ATOM 538 C C . VAL A 1 69 ? 3.440 12.380 13.973 1.00 73.50 69 VAL A C 1
ATOM 540 O O . VAL A 1 69 ? 2.448 13.067 13.755 1.00 73.50 69 VAL A O 1
ATOM 543 N N . THR A 1 70 ? 4.661 12.740 13.571 1.00 72.75 70 THR A N 1
ATOM 544 C CA . THR A 1 70 ? 4.948 13.973 12.831 1.00 72.75 70 THR A CA 1
ATOM 545 C C . THR A 1 70 ? 5.492 13.597 11.457 1.00 72.75 70 THR A C 1
ATOM 547 O O . THR A 1 70 ? 6.614 13.085 11.377 1.00 72.75 70 THR A O 1
ATOM 550 N N . PRO A 1 71 ? 4.730 13.801 10.371 1.00 62.50 71 PRO A N 1
ATOM 551 C CA . PRO A 1 71 ? 5.234 13.523 9.037 1.00 62.50 71 PRO A CA 1
ATOM 552 C C . PRO A 1 71 ? 6.330 14.541 8.673 1.00 62.50 71 PRO A C 1
ATOM 554 O O . PRO A 1 71 ? 6.174 15.733 8.952 1.00 62.50 71 PRO A O 1
ATOM 557 N N . PRO A 1 72 ? 7.440 14.114 8.048 1.00 60.34 72 PRO A N 1
ATOM 558 C CA . PRO A 1 72 ? 8.393 15.051 7.478 1.00 60.34 72 PRO A CA 1
ATOM 559 C C . PRO A 1 72 ? 7.754 15.821 6.312 1.00 60.34 72 PRO A C 1
ATOM 561 O O . PRO A 1 72 ? 6.817 15.318 5.681 1.00 60.34 72 PRO A O 1
ATOM 564 N N . PRO A 1 73 ? 8.267 17.020 5.990 1.00 57.12 73 PRO A N 1
ATOM 565 C CA . PRO A 1 73 ? 7.837 17.744 4.801 1.00 57.12 73 PRO A CA 1
ATOM 566 C C . PRO A 1 73 ? 8.055 16.892 3.537 1.00 57.12 73 PRO A C 1
ATOM 568 O O . PRO A 1 73 ? 9.018 16.129 3.450 1.00 57.12 73 PRO A O 1
ATOM 571 N N . ASN A 1 74 ? 7.161 17.047 2.556 1.00 58.25 74 ASN A N 1
ATOM 572 C CA . ASN A 1 74 ? 7.249 16.468 1.203 1.00 58.25 74 ASN A CA 1
ATOM 573 C C . ASN A 1 74 ? 7.042 14.947 1.124 1.00 58.25 74 ASN A C 1
ATOM 575 O O . ASN A 1 74 ? 7.685 14.238 0.350 1.00 58.25 74 ASN A O 1
ATOM 579 N N . VAL A 1 75 ? 6.120 14.434 1.933 1.00 61.66 75 VAL A N 1
ATOM 580 C CA . VAL A 1 75 ? 5.801 13.011 2.005 1.00 61.66 75 VAL A CA 1
ATOM 581 C C . VAL A 1 75 ? 4.335 12.768 1.691 1.00 61.66 75 VAL A C 1
ATOM 583 O O . VAL A 1 75 ? 3.464 13.463 2.212 1.00 61.66 75 VAL A O 1
ATOM 586 N N . LEU A 1 76 ? 4.055 11.723 0.905 1.00 67.50 76 LEU A N 1
ATOM 587 C CA 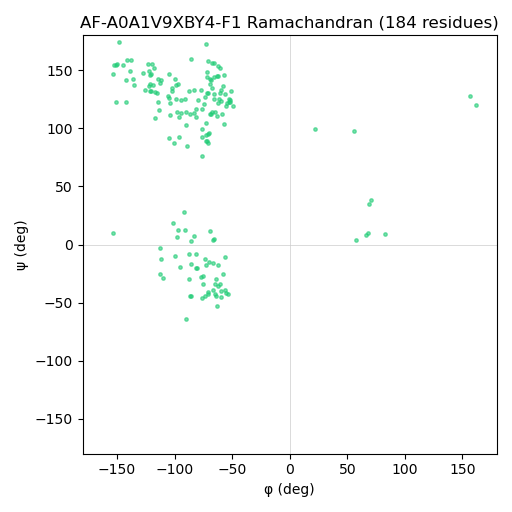. LEU A 1 76 ? 2.693 11.240 0.709 1.00 67.50 76 LEU A CA 1
ATOM 588 C C . LEU A 1 76 ? 2.166 10.629 2.005 1.00 67.50 76 LEU A C 1
ATOM 590 O O . LEU A 1 76 ? 2.632 9.586 2.477 1.00 67.50 76 LEU A O 1
ATOM 594 N N . THR A 1 77 ? 1.180 11.314 2.564 1.00 78.00 77 THR A N 1
ATOM 595 C CA . THR A 1 77 ? 0.525 10.965 3.812 1.00 78.00 77 THR A CA 1
ATOM 596 C C . THR A 1 77 ? -0.921 10.565 3.562 1.00 78.00 77 THR A C 1
ATOM 598 O O . THR A 1 77 ? -1.627 11.184 2.771 1.00 78.00 77 THR A O 1
ATOM 601 N N . ILE A 1 78 ? -1.379 9.526 4.255 1.00 84.31 78 ILE A N 1
ATOM 602 C CA . ILE A 1 78 ? -2.793 9.156 4.312 1.00 84.31 78 ILE A CA 1
ATOM 603 C C . ILE A 1 78 ? -3.317 9.692 5.640 1.00 84.31 78 ILE A C 1
ATOM 605 O O . ILE A 1 78 ? -3.263 9.002 6.657 1.00 84.31 78 ILE A O 1
ATOM 609 N N . SER A 1 79 ? -3.763 10.947 5.638 1.00 83.12 79 SER A N 1
ATOM 610 C CA . SER A 1 79 ? -4.327 11.640 6.807 1.00 83.12 79 SER A CA 1
ATOM 611 C C . SER A 1 79 ? -5.855 11.582 6.866 1.00 83.12 79 SER A C 1
ATOM 613 O O . SER A 1 79 ? -6.430 11.764 7.940 1.00 83.12 79 SER A O 1
ATOM 615 N N . LEU A 1 80 ? -6.508 11.294 5.734 1.00 87.44 80 LEU A N 1
ATOM 616 C CA . LEU A 1 80 ? -7.962 11.230 5.602 1.00 87.44 80 LEU A CA 1
ATOM 617 C C . LEU A 1 80 ? -8.429 9.862 5.094 1.00 87.44 80 LEU A C 1
ATOM 619 O O . LEU A 1 80 ? -7.724 9.191 4.333 1.00 87.44 80 LEU A O 1
ATOM 623 N N . THR A 1 81 ? -9.622 9.452 5.511 1.00 90.38 81 THR A N 1
ATOM 624 C CA . THR A 1 81 ? -10.320 8.297 4.954 1.00 90.38 81 THR A CA 1
ATOM 625 C C . THR A 1 81 ? -10.765 8.601 3.531 1.00 90.38 81 THR A C 1
ATOM 627 O O . THR A 1 81 ? -11.173 9.715 3.202 1.00 90.38 81 THR A O 1
ATOM 630 N N . ARG A 1 82 ? -10.684 7.601 2.656 1.00 90.88 82 ARG A N 1
ATOM 631 C CA . ARG A 1 82 ? -11.039 7.759 1.244 1.00 90.88 82 ARG A CA 1
ATOM 632 C C . ARG A 1 82 ? -12.551 7.813 1.013 1.00 90.88 82 ARG A C 1
ATOM 634 O O . ARG A 1 82 ? -12.973 8.402 0.027 1.00 90.88 82 ARG A O 1
ATOM 641 N N . ASP A 1 83 ? -13.346 7.203 1.887 1.00 90.50 83 ASP A N 1
ATOM 642 C CA . ASP A 1 83 ? -14.804 7.126 1.768 1.00 90.50 83 ASP A CA 1
ATOM 643 C C . ASP A 1 83 ? -15.518 8.337 2.381 1.00 90.50 83 ASP A C 1
ATOM 645 O O . ASP A 1 83 ? -16.428 8.885 1.763 1.00 90.50 83 ASP A O 1
ATOM 649 N N . THR A 1 84 ? -15.104 8.776 3.572 1.00 90.38 84 THR A N 1
ATOM 650 C CA . THR A 1 84 ? -15.795 9.852 4.308 1.00 90.38 84 THR A CA 1
ATOM 651 C C . THR A 1 84 ? -15.005 11.153 4.420 1.00 90.38 84 THR A C 1
ATOM 653 O O . THR A 1 84 ? -15.577 12.172 4.803 1.00 90.38 84 THR A O 1
ATOM 656 N N . GLY A 1 85 ? -13.707 11.155 4.100 1.00 86.94 85 GLY A N 1
ATOM 657 C CA . GLY A 1 85 ? -12.836 12.316 4.307 1.00 86.94 85 GLY A CA 1
ATOM 658 C C . GLY A 1 85 ? -12.587 12.650 5.784 1.00 86.94 85 GLY A C 1
ATOM 659 O O . GLY A 1 85 ? -12.045 13.711 6.081 1.00 86.94 85 GLY A O 1
ATOM 660 N N . GLY A 1 86 ? -12.984 11.774 6.712 1.00 85.12 86 GLY A N 1
ATOM 661 C CA . GLY A 1 86 ? -12.669 11.892 8.135 1.00 85.12 86 GLY A CA 1
ATOM 662 C C . GLY A 1 86 ? -11.200 11.572 8.410 1.00 85.12 86 GLY A C 1
ATOM 663 O O . GLY A 1 86 ? -10.481 11.112 7.532 1.00 85.12 86 GLY A O 1
ATOM 664 N N . GLN A 1 87 ? -10.723 11.785 9.634 1.00 84.62 87 GLN A N 1
ATOM 665 C CA . GLN A 1 87 ? -9.335 11.471 9.995 1.00 84.62 87 GLN A CA 1
ATOM 666 C C . GLN A 1 87 ? -9.040 9.971 9.815 1.00 84.62 87 GLN A C 1
ATOM 668 O O . GLN A 1 87 ? -9.808 9.151 10.307 1.00 84.62 87 GLN A O 1
ATOM 673 N N . SER A 1 88 ? -7.948 9.607 9.135 1.00 77.00 88 SER A N 1
ATOM 674 C CA . SER A 1 88 ? -7.614 8.213 8.786 1.00 77.00 88 SER A CA 1
ATOM 675 C C . SER A 1 88 ? -7.125 7.375 9.968 1.00 77.00 88 SER A C 1
ATOM 677 O O . SER A 1 88 ? -7.531 6.227 10.101 1.00 77.00 88 SER A O 1
ATOM 679 N N . VAL A 1 89 ? -6.246 7.923 10.807 1.00 75.62 89 VAL A N 1
ATOM 680 C CA . VAL A 1 89 ? -5.648 7.252 11.968 1.00 75.62 89 VAL A CA 1
ATOM 681 C C . VAL A 1 89 ? -5.532 8.267 13.103 1.00 75.62 89 VAL A C 1
ATOM 683 O O . VAL A 1 89 ? -5.244 9.448 12.879 1.00 75.62 89 VAL A O 1
ATOM 686 N N . ASP A 1 90 ? -5.790 7.826 14.333 1.00 65.69 90 ASP A N 1
ATOM 687 C CA . ASP A 1 90 ? -5.692 8.697 15.501 1.00 65.69 90 ASP A CA 1
ATOM 688 C C . ASP A 1 90 ? -4.221 9.028 15.798 1.00 65.69 90 ASP A C 1
ATOM 690 O O . ASP A 1 90 ? -3.361 8.146 15.846 1.00 65.69 90 ASP A O 1
ATOM 694 N N . GLN A 1 91 ? -3.930 10.320 15.974 1.00 53.88 91 GLN A N 1
ATOM 695 C CA . GLN A 1 91 ? -2.617 10.868 16.368 1.00 53.88 91 GLN A CA 1
ATOM 696 C C . GLN A 1 91 ? -1.422 10.529 15.456 1.00 53.88 91 GLN A C 1
ATOM 698 O O . GLN A 1 91 ? -0.292 10.905 15.767 1.00 53.88 91 GLN A O 1
ATOM 703 N N . THR A 1 92 ? -1.646 9.836 14.339 1.00 58.09 92 THR A N 1
ATOM 704 C CA . THR A 1 92 ? -0.571 9.270 13.526 1.00 58.09 92 THR A CA 1
ATOM 705 C C . THR A 1 92 ? -0.922 9.315 12.051 1.00 58.09 92 THR A C 1
ATOM 707 O O . THR A 1 92 ? -2.088 9.325 11.675 1.00 58.09 92 THR A O 1
ATOM 710 N N . THR A 1 93 ? 0.098 9.345 11.202 1.00 60.62 93 THR A N 1
ATOM 711 C CA . THR A 1 93 ? -0.064 9.403 9.754 1.00 60.62 93 THR A CA 1
ATOM 712 C C . THR A 1 93 ? 0.593 8.192 9.106 1.00 60.62 93 THR A C 1
ATOM 714 O O . THR A 1 93 ? 1.741 7.864 9.419 1.00 60.62 93 THR A O 1
ATOM 717 N N . LEU A 1 94 ? -0.124 7.535 8.190 1.00 67.56 94 LEU A N 1
ATOM 718 C CA . LEU A 1 94 ? 0.462 6.502 7.339 1.00 67.56 94 LEU A CA 1
ATOM 719 C C . LEU A 1 94 ? 1.220 7.167 6.196 1.00 67.56 94 LEU A C 1
ATOM 721 O O . LEU A 1 94 ? 0.665 7.963 5.438 1.00 67.56 94 LEU A O 1
ATOM 725 N N . ARG A 1 95 ? 2.493 6.821 6.075 1.00 67.38 95 ARG A N 1
ATOM 726 C CA . ARG A 1 95 ? 3.378 7.251 5.003 1.00 67.38 95 ARG A CA 1
ATOM 727 C C . ARG A 1 95 ? 3.437 6.174 3.939 1.00 67.38 95 ARG A C 1
ATOM 729 O O . ARG A 1 95 ? 3.570 5.003 4.273 1.00 67.38 95 ARG A O 1
ATOM 736 N N . THR A 1 96 ? 3.404 6.582 2.676 1.00 58.12 96 THR A N 1
ATOM 737 C CA . THR A 1 96 ? 3.674 5.683 1.550 1.00 58.12 96 THR A CA 1
ATOM 738 C C . THR A 1 96 ? 4.831 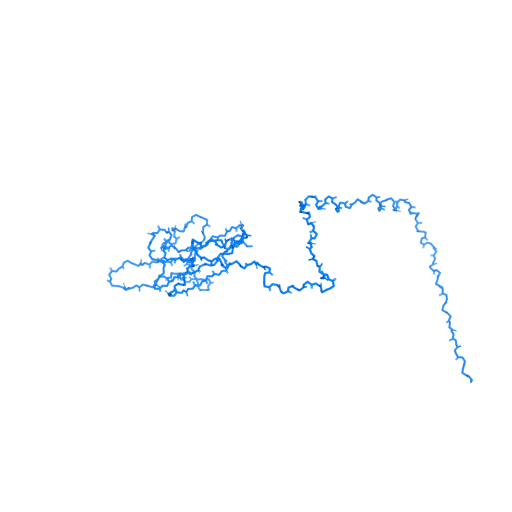6.222 0.725 1.00 58.12 96 THR A C 1
ATOM 740 O O . THR A 1 96 ? 4.917 7.420 0.456 1.00 58.12 96 THR A O 1
ATOM 743 N N . TYR A 1 97 ? 5.736 5.332 0.339 1.00 60.50 97 TYR A N 1
ATOM 744 C CA . TYR A 1 97 ? 6.783 5.624 -0.630 1.00 60.50 97 TYR A CA 1
ATOM 745 C C . TYR A 1 97 ? 6.401 4.955 -1.937 1.00 60.50 97 TYR A C 1
ATOM 747 O O . TYR A 1 97 ? 6.099 3.762 -1.943 1.00 60.50 97 TYR A O 1
ATOM 755 N N . LYS A 1 98 ? 6.372 5.727 -3.021 1.00 64.94 98 LYS A N 1
ATOM 756 C CA . LYS A 1 98 ? 6.083 5.219 -4.358 1.00 64.94 98 LYS A CA 1
ATOM 757 C C . LYS A 1 98 ? 7.324 5.370 -5.217 1.00 64.94 98 LYS A C 1
ATOM 759 O O . LYS A 1 98 ? 7.823 6.484 -5.364 1.00 64.94 98 LYS A O 1
ATOM 764 N N . ASN A 1 99 ? 7.795 4.260 -5.765 1.00 58.12 99 ASN A N 1
ATOM 765 C CA . ASN A 1 99 ? 8.797 4.289 -6.816 1.00 58.12 99 ASN A CA 1
ATOM 766 C C . ASN A 1 99 ? 8.062 4.526 -8.139 1.00 58.12 99 ASN A C 1
ATOM 768 O O . ASN A 1 99 ? 7.029 3.893 -8.358 1.00 58.12 99 ASN A O 1
ATOM 772 N N . SER A 1 100 ? 8.550 5.453 -8.967 1.00 56.78 100 SER A N 1
ATOM 773 C CA . SER A 1 100 ? 8.031 5.644 -10.319 1.00 56.78 100 SER A CA 1
ATOM 774 C C . SER A 1 100 ? 9.096 5.306 -11.346 1.00 56.78 100 SER A C 1
ATOM 776 O O . SER A 1 100 ? 10.219 5.809 -11.262 1.00 56.78 100 SER A O 1
ATOM 778 N N . ALA A 1 101 ? 8.744 4.488 -12.337 1.00 52.16 101 ALA A N 1
ATOM 779 C CA . ALA A 1 101 ? 9.698 4.067 -13.364 1.00 52.16 101 ALA A CA 1
ATOM 780 C C . ALA A 1 101 ? 10.169 5.197 -14.285 1.00 52.16 101 ALA A C 1
ATOM 782 O O . ALA A 1 101 ? 11.215 5.065 -14.917 1.00 52.16 101 ALA A O 1
ATOM 783 N N . ASP A 1 102 ? 9.467 6.331 -14.289 1.00 48.56 102 ASP A N 1
ATOM 784 C CA . ASP A 1 102 ? 9.880 7.538 -15.006 1.00 48.56 102 ASP A CA 1
ATOM 785 C C . ASP A 1 102 ? 10.884 8.397 -14.204 1.00 48.56 102 ASP A C 1
ATOM 787 O O . ASP A 1 102 ? 11.187 9.529 -14.585 1.00 48.56 102 ASP A O 1
ATOM 791 N N . GLY A 1 103 ? 11.380 7.911 -13.055 1.00 46.41 103 GLY A N 1
ATOM 792 C CA . GLY A 1 103 ? 12.306 8.646 -12.179 1.00 46.41 103 GLY A CA 1
ATOM 793 C C . GLY A 1 103 ? 11.683 9.886 -11.522 1.00 46.41 103 GLY A C 1
ATOM 794 O O . GLY A 1 103 ? 12.373 10.681 -10.880 1.00 46.41 103 GLY A O 1
ATOM 795 N N . ARG A 1 104 ? 10.366 10.071 -11.675 1.00 41.94 104 ARG A N 1
ATOM 796 C CA . ARG A 1 104 ? 9.600 11.198 -11.146 1.00 41.94 104 ARG A CA 1
ATOM 797 C C . ARG A 1 104 ? 8.804 10.730 -9.937 1.00 41.94 104 ARG A C 1
ATOM 799 O O . ARG A 1 104 ? 7.667 10.289 -10.046 1.00 41.94 104 ARG A O 1
ATOM 806 N N . SER A 1 105 ? 9.400 10.860 -8.759 1.00 41.81 105 SER A N 1
ATOM 807 C CA . SER A 1 105 ? 8.669 10.787 -7.495 1.00 41.81 105 SER A CA 1
ATOM 808 C C . SER A 1 105 ? 7.568 11.851 -7.519 1.00 41.81 105 SER A C 1
ATOM 810 O O . SER A 1 105 ? 7.855 13.043 -7.401 1.00 41.81 105 SER A O 1
ATOM 812 N N . VAL A 1 106 ? 6.311 11.450 -7.731 1.00 42.19 106 VAL A N 1
ATOM 813 C CA . VAL A 1 106 ? 5.165 12.369 -7.717 1.00 42.19 106 VAL A CA 1
ATOM 814 C C . VAL A 1 106 ? 4.840 12.706 -6.262 1.00 42.19 106 VAL A C 1
ATOM 816 O O . VAL A 1 106 ? 3.908 12.180 -5.661 1.00 42.19 106 VAL A O 1
ATOM 819 N N . ALA A 1 107 ? 5.655 13.578 -5.677 1.00 39.97 107 ALA A N 1
ATOM 820 C CA . ALA A 1 107 ? 5.234 14.434 -4.585 1.00 39.97 107 ALA A CA 1
ATOM 821 C C . ALA A 1 107 ? 4.730 15.728 -5.227 1.00 39.97 107 ALA A C 1
ATOM 823 O O . ALA A 1 107 ? 5.453 16.352 -6.008 1.00 39.97 107 ALA A O 1
ATOM 824 N N . GLY A 1 108 ? 3.492 16.121 -4.921 1.00 38.84 108 GLY A N 1
ATOM 825 C CA . GLY A 1 108 ? 3.094 17.514 -5.099 1.00 38.84 108 GLY A CA 1
ATOM 826 C C . GLY A 1 108 ? 4.161 18.386 -4.440 1.00 38.84 108 GLY A C 1
ATOM 827 O O . GLY A 1 108 ? 4.464 18.176 -3.271 1.00 38.84 108 GLY A O 1
ATOM 828 N N . GLU A 1 109 ? 4.793 19.222 -5.264 1.00 42.06 109 GLU A N 1
ATOM 829 C CA . GLU A 1 109 ? 5.829 20.216 -4.965 1.00 42.06 109 GLU A CA 1
ATOM 830 C C . GLU A 1 109 ? 6.643 19.996 -3.675 1.00 42.06 109 GLU A C 1
ATOM 832 O O . GLU A 1 109 ? 6.234 20.406 -2.595 1.00 42.06 109 GLU A O 1
ATOM 837 N N . SER A 1 110 ? 7.850 19.427 -3.805 1.00 34.25 110 SER A N 1
ATOM 838 C CA . SER A 1 110 ? 9.117 20.061 -3.380 1.00 34.25 110 SER A CA 1
ATOM 839 C C . SER A 1 110 ? 10.254 19.026 -3.224 1.00 34.25 110 SER A C 1
ATOM 841 O O . SER A 1 110 ? 10.183 18.085 -2.437 1.00 34.25 110 SER A O 1
ATOM 843 N N . THR A 1 111 ? 11.305 19.246 -4.020 1.00 34.31 111 THR A N 1
ATOM 844 C CA . THR A 1 111 ? 12.662 18.654 -4.035 1.00 34.31 111 THR A CA 1
ATOM 845 C C . THR A 1 111 ? 12.786 17.126 -4.145 1.00 34.31 111 THR A C 1
ATOM 847 O O . THR A 1 111 ? 12.749 16.379 -3.171 1.00 34.31 111 THR A O 1
ATOM 850 N N . ALA A 1 112 ? 13.020 16.688 -5.385 1.00 35.62 112 ALA A N 1
ATOM 851 C CA . ALA A 1 112 ? 13.255 15.316 -5.811 1.00 35.62 112 ALA A CA 1
ATOM 852 C C . ALA A 1 112 ? 14.413 14.625 -5.065 1.00 35.62 112 ALA A C 1
ATOM 854 O O . ALA A 1 112 ? 15.576 14.999 -5.196 1.00 35.62 112 ALA A O 1
ATOM 855 N N . CYS A 1 113 ? 14.098 13.534 -4.371 1.00 39.06 113 CYS A N 1
ATOM 856 C CA . CYS A 1 113 ? 15.017 12.411 -4.239 1.00 39.06 113 CYS A CA 1
ATOM 857 C C . CYS A 1 113 ? 14.974 11.655 -5.576 1.00 39.06 113 CYS A C 1
ATOM 859 O O . CYS A 1 113 ? 14.080 10.842 -5.807 1.00 39.06 113 CYS A O 1
ATOM 861 N N . ALA A 1 114 ? 15.877 12.007 -6.490 1.00 43.94 114 ALA A N 1
ATOM 862 C CA . ALA A 1 114 ? 16.132 11.257 -7.712 1.00 43.94 114 ALA A CA 1
ATOM 863 C C . ALA A 1 114 ? 17.215 10.217 -7.403 1.00 43.94 114 ALA A C 1
ATOM 865 O O . ALA A 1 114 ? 18.400 10.491 -7.567 1.00 43.94 114 ALA A O 1
ATOM 866 N N . LYS A 1 115 ? 16.819 9.056 -6.878 1.00 43.00 115 LYS A N 1
ATOM 867 C CA . LYS A 1 115 ? 17.689 7.877 -6.828 1.00 43.00 115 LYS A CA 1
ATOM 868 C C . LYS A 1 115 ? 17.222 6.915 -7.911 1.00 43.00 115 LYS A C 1
ATOM 870 O O . LYS A 1 115 ? 16.122 6.375 -7.821 1.00 43.00 115 LYS A O 1
ATOM 875 N N . ASN A 1 116 ? 18.035 6.732 -8.945 1.00 49.94 116 ASN A N 1
ATOM 876 C CA . ASN A 1 116 ? 17.820 5.686 -9.930 1.00 49.94 116 ASN A CA 1
ATOM 877 C C . ASN A 1 116 ? 18.150 4.337 -9.285 1.00 49.94 116 ASN A C 1
ATOM 879 O O . ASN A 1 116 ? 19.101 4.213 -8.519 1.00 49.94 116 ASN A O 1
ATOM 883 N N . TRP A 1 117 ? 17.403 3.298 -9.648 1.00 45.41 117 TRP A N 1
ATOM 884 C CA . TRP A 1 117 ? 17.588 1.915 -9.186 1.00 4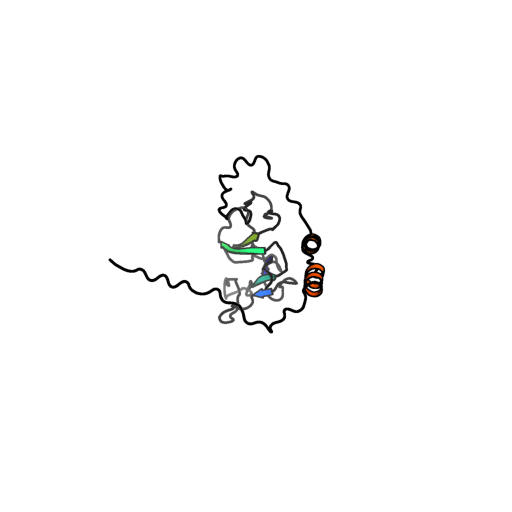5.41 117 TRP A CA 1
ATOM 885 C C . TRP A 1 117 ? 18.989 1.318 -9.445 1.00 45.41 117 TRP A C 1
ATOM 887 O O . TRP A 1 117 ? 19.304 0.252 -8.924 1.00 45.41 117 TRP A O 1
ATOM 897 N N . ILE A 1 118 ? 19.824 1.994 -10.242 1.00 49.50 118 ILE A N 1
ATOM 898 C CA . ILE A 1 118 ? 21.200 1.593 -10.549 1.00 49.50 118 ILE A CA 1
ATOM 899 C C . ILE A 1 118 ? 22.252 2.356 -9.724 1.00 49.50 118 ILE A C 1
ATOM 901 O O . ILE A 1 118 ? 23.415 1.961 -9.725 1.00 49.50 118 ILE A O 1
ATOM 905 N N . ASP A 1 119 ? 21.855 3.409 -8.998 1.00 53.38 119 ASP A N 1
ATOM 906 C CA . ASP A 1 119 ? 22.775 4.308 -8.282 1.00 53.38 119 ASP A CA 1
ATOM 907 C C . ASP A 1 119 ? 23.396 3.660 -7.028 1.00 53.38 119 ASP A C 1
ATOM 909 O O . ASP A 1 119 ? 24.428 4.122 -6.547 1.00 53.38 119 ASP A O 1
ATOM 913 N N . ASP A 1 120 ? 22.810 2.570 -6.517 1.00 51.50 120 ASP A N 1
ATOM 914 C CA . ASP A 1 120 ? 23.354 1.778 -5.402 1.00 51.50 120 ASP A CA 1
ATOM 915 C C . ASP A 1 120 ? 24.133 0.527 -5.887 1.00 51.50 120 ASP A C 1
ATOM 917 O O . ASP A 1 120 ? 24.576 -0.286 -5.073 1.00 51.50 120 ASP A O 1
ATOM 921 N N . ILE A 1 121 ? 24.343 0.364 -7.204 1.00 53.25 121 ILE A N 1
ATOM 922 C CA . ILE A 1 121 ? 25.251 -0.655 -7.749 1.00 53.25 121 ILE A CA 1
ATOM 923 C C . ILE A 1 121 ? 26.647 -0.034 -7.879 1.00 53.25 121 ILE A C 1
ATOM 925 O O . ILE A 1 121 ? 26.838 0.853 -8.709 1.00 53.25 121 ILE A O 1
ATOM 929 N N . PRO A 1 122 ? 27.660 -0.496 -7.122 1.00 45.06 122 PRO A N 1
ATOM 930 C CA . PRO A 1 122 ? 29.024 -0.014 -7.284 1.00 45.06 122 PRO A CA 1
ATOM 931 C C . PRO A 1 122 ? 29.597 -0.564 -8.595 1.00 45.06 122 PRO A C 1
ATOM 933 O O . PRO A 1 122 ? 30.196 -1.636 -8.633 1.00 45.06 122 PRO A O 1
ATOM 936 N N . TYR A 1 123 ? 29.401 0.161 -9.692 1.00 61.59 123 TYR A N 1
ATOM 937 C CA . TYR A 1 123 ? 30.112 -0.088 -10.937 1.00 61.59 123 TYR A CA 1
ATOM 938 C C . TYR A 1 123 ? 31.283 0.890 -11.039 1.00 61.59 123 TYR A C 1
ATOM 940 O O . TYR A 1 123 ? 31.128 2.106 -10.954 1.00 61.59 123 TYR A O 1
ATOM 948 N N . GLN A 1 124 ? 32.482 0.354 -11.234 1.00 60.38 124 GLN A N 1
ATOM 949 C CA . GLN A 1 124 ? 33.642 1.138 -11.629 1.00 60.38 124 GLN A CA 1
ATOM 950 C C . GLN A 1 124 ? 33.912 0.836 -13.101 1.00 60.38 124 GLN A C 1
ATOM 952 O O . GLN A 1 124 ? 34.000 -0.327 -13.496 1.00 60.38 124 GLN A O 1
ATOM 957 N N . LEU A 1 125 ? 34.017 1.878 -13.930 1.00 58.88 125 LEU A N 1
ATOM 958 C CA . LEU A 1 125 ? 34.424 1.710 -15.323 1.00 58.88 125 LEU A CA 1
ATOM 959 C C . LEU A 1 125 ? 35.817 1.067 -15.338 1.00 58.88 125 LEU A C 1
ATOM 961 O O . LEU A 1 125 ? 36.697 1.507 -14.595 1.00 58.88 125 LEU A O 1
ATOM 965 N N . ASN A 1 126 ? 36.021 0.034 -16.160 1.00 63.38 126 ASN A N 1
ATOM 966 C CA . ASN A 1 126 ? 37.341 -0.579 -16.306 1.00 63.38 126 ASN A CA 1
ATOM 967 C C . ASN A 1 126 ? 38.367 0.527 -16.620 1.00 63.38 126 ASN A C 1
ATOM 969 O O . ASN A 1 126 ? 38.192 1.275 -17.580 1.00 63.38 126 ASN A O 1
ATOM 973 N N . ALA A 1 127 ? 39.422 0.635 -15.807 1.00 70.88 127 ALA A N 1
ATOM 974 C CA . ALA A 1 127 ? 40.428 1.692 -15.914 1.00 70.88 127 ALA A CA 1
ATOM 975 C C . ALA A 1 127 ? 41.125 1.721 -17.287 1.00 70.88 127 ALA A C 1
ATOM 977 O O . ALA A 1 127 ? 41.560 2.777 -17.734 1.00 70.88 127 ALA A O 1
ATOM 978 N N . GLN A 1 128 ? 41.172 0.582 -17.987 1.00 69.25 128 GLN A N 1
ATOM 979 C CA . GLN A 1 128 ? 41.701 0.476 -19.352 1.00 69.25 128 GLN A CA 1
ATOM 980 C C . GLN A 1 128 ? 40.807 1.146 -20.408 1.00 69.25 128 GLN A C 1
ATOM 982 O O . GLN A 1 128 ? 41.244 1.369 -21.532 1.00 69.25 128 GLN A O 1
ATOM 987 N N . LEU A 1 129 ? 39.557 1.457 -20.059 1.00 63.91 129 LEU A N 1
ATOM 988 C CA . LEU A 1 129 ? 38.583 2.123 -20.921 1.00 63.91 129 LEU A CA 1
ATOM 989 C C . LEU A 1 129 ? 38.520 3.637 -20.659 1.00 63.91 129 LEU A C 1
ATOM 991 O O . LEU A 1 129 ? 37.603 4.303 -21.122 1.00 63.91 129 LEU A O 1
ATOM 995 N N . LEU A 1 130 ? 39.470 4.213 -19.921 1.00 70.00 130 LEU A N 1
ATOM 996 C CA . LEU A 1 130 ? 39.581 5.662 -19.762 1.00 70.00 130 LEU A CA 1
ATOM 997 C C . LEU A 1 130 ? 40.711 6.200 -20.654 1.00 70.00 130 LEU A C 1
ATOM 999 O O . LEU A 1 130 ? 41.807 5.642 -20.629 1.00 70.00 130 LEU A O 1
ATOM 1003 N N . PRO A 1 131 ? 40.485 7.281 -21.428 1.00 71.06 131 PRO A N 1
ATOM 1004 C CA . PRO A 1 131 ? 39.312 8.156 -21.421 1.00 71.06 131 PRO A CA 1
ATOM 1005 C C . PRO A 1 131 ? 38.276 7.782 -22.503 1.00 71.06 131 PRO A C 1
ATOM 1007 O O . PRO A 1 131 ? 38.484 8.042 -23.688 1.00 71.06 131 PRO A O 1
ATOM 1010 N N . ILE A 1 132 ? 37.108 7.253 -22.116 1.00 61.97 132 ILE A N 1
ATOM 1011 C CA . ILE A 1 132 ? 35.932 7.263 -23.002 1.00 61.97 132 ILE A CA 1
ATOM 1012 C C . ILE A 1 132 ? 35.404 8.699 -23.053 1.00 61.97 132 ILE A C 1
ATOM 1014 O O . ILE A 1 132 ? 34.779 9.190 -22.117 1.00 61.97 132 ILE A O 1
ATOM 1018 N N . THR A 1 133 ? 35.658 9.385 -24.163 1.00 71.50 133 THR A N 1
ATOM 1019 C CA . THR A 1 133 ? 35.122 10.729 -24.439 1.00 71.50 133 THR A CA 1
ATOM 1020 C C . THR A 1 133 ? 33.729 10.686 -25.065 1.00 71.50 133 THR A C 1
ATOM 1022 O O . THR A 1 133 ? 33.012 11.686 -25.059 1.00 71.50 133 THR A O 1
ATOM 1025 N N . ARG A 1 134 ? 33.319 9.530 -25.602 1.00 66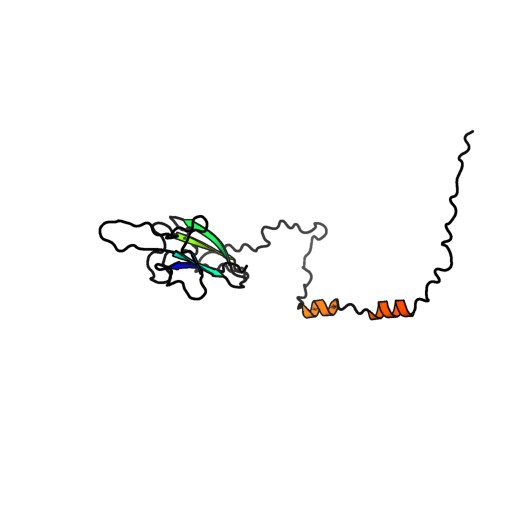.94 134 ARG A N 1
ATOM 1026 C CA . ARG A 1 134 ? 32.000 9.331 -26.204 1.00 66.94 134 ARG A CA 1
ATOM 1027 C C . ARG A 1 134 ? 31.567 7.879 -26.062 1.00 66.94 134 ARG A C 1
ATOM 1029 O O . ARG A 1 134 ? 32.261 6.977 -26.525 1.00 66.94 134 ARG A O 1
ATOM 1036 N N . LEU A 1 135 ? 30.419 7.660 -25.429 1.00 69.69 135 LEU A N 1
ATOM 1037 C CA . LEU A 1 135 ? 29.811 6.335 -25.366 1.00 69.69 135 LEU A CA 1
ATOM 1038 C C . LEU A 1 135 ? 29.376 5.894 -26.776 1.00 69.69 135 LEU A C 1
ATOM 1040 O O . LEU A 1 135 ? 28.937 6.739 -27.567 1.00 69.69 135 LEU A O 1
ATOM 1044 N N . PRO A 1 136 ? 29.493 4.598 -27.112 1.00 72.00 136 PRO A N 1
ATOM 1045 C CA . PRO A 1 136 ? 28.982 4.078 -28.372 1.00 72.00 136 PRO A CA 1
ATOM 1046 C C . PRO A 1 136 ? 27.463 4.262 -28.439 1.00 72.00 136 PRO A C 1
ATOM 1048 O O . PRO A 1 136 ? 26.760 4.158 -27.433 1.00 72.00 136 PRO A O 1
ATOM 1051 N N . VAL A 1 137 ? 26.946 4.531 -29.638 1.00 74.69 137 VAL A N 1
ATOM 1052 C CA . VAL A 1 137 ? 25.502 4.651 -29.859 1.00 74.69 137 VAL A CA 1
ATOM 1053 C C . VAL A 1 137 ? 24.873 3.270 -29.699 1.00 74.69 137 VAL A C 1
ATOM 1055 O O . VAL A 1 137 ? 25.114 2.368 -30.500 1.00 74.69 137 VAL A O 1
ATOM 1058 N N . ILE A 1 138 ? 24.065 3.099 -28.655 1.00 78.88 138 ILE A N 1
ATOM 1059 C CA . ILE A 1 138 ? 23.302 1.872 -28.435 1.00 78.88 138 ILE A CA 1
ATOM 1060 C C . ILE A 1 138 ? 22.026 1.960 -29.274 1.00 78.88 138 ILE A C 1
ATOM 1062 O O . ILE A 1 138 ? 21.155 2.791 -29.022 1.00 78.88 138 ILE A O 1
ATOM 1066 N N . HIS A 1 139 ? 21.908 1.099 -30.284 1.00 79.69 139 HIS A N 1
ATOM 1067 C CA . HIS A 1 139 ? 20.692 0.991 -31.084 1.00 79.69 139 HIS A CA 1
ATOM 1068 C C . HIS A 1 139 ? 19.661 0.129 -30.350 1.00 79.69 139 HIS A C 1
ATOM 1070 O O . HIS A 1 139 ? 19.832 -1.085 -30.233 1.00 79.69 139 HIS A O 1
ATOM 1076 N N . LEU A 1 140 ? 18.587 0.757 -29.869 1.00 78.12 140 LEU A N 1
ATOM 1077 C CA . LEU A 1 140 ? 17.448 0.048 -29.290 1.00 78.12 140 LEU A CA 1
ATOM 1078 C C . LEU A 1 140 ? 16.757 -0.782 -30.379 1.00 78.12 140 LEU A C 1
ATOM 1080 O O . LEU A 1 140 ? 16.442 -0.270 -31.454 1.00 78.12 140 LEU A O 1
ATOM 1084 N N . LYS A 1 141 ? 16.526 -2.064 -30.095 1.00 83.56 141 LYS A N 1
ATOM 1085 C CA . LYS A 1 141 ? 15.836 -3.003 -30.985 1.00 83.56 141 LYS A CA 1
ATOM 1086 C C . LYS A 1 141 ? 14.613 -3.571 -30.282 1.00 83.56 141 LYS A C 1
ATOM 1088 O O . LYS A 1 141 ? 14.636 -3.795 -29.075 1.00 83.56 141 LYS A O 1
ATOM 1093 N N . THR A 1 142 ? 13.553 -3.836 -31.036 1.00 87.12 142 THR A N 1
ATOM 1094 C CA . THR A 1 142 ? 12.392 -4.567 -30.520 1.00 87.12 142 THR A CA 1
ATOM 1095 C C . THR A 1 142 ? 12.745 -6.036 -30.292 1.00 87.12 142 THR A C 1
ATOM 1097 O O . THR A 1 142 ? 13.661 -6.571 -30.921 1.00 87.12 142 THR A O 1
ATOM 1100 N N . ALA A 1 143 ? 11.984 -6.725 -29.435 1.00 72.75 143 ALA A N 1
ATOM 1101 C CA . ALA A 1 143 ? 12.161 -8.161 -29.214 1.00 72.75 143 ALA A CA 1
ATOM 1102 C C . ALA A 1 143 ? 12.124 -8.946 -30.541 1.00 72.75 143 ALA A C 1
ATOM 1104 O O . ALA A 1 143 ? 12.997 -9.767 -30.803 1.00 72.75 143 ALA A O 1
ATOM 1105 N N . SER A 1 144 ? 11.189 -8.609 -31.438 1.00 77.38 144 SER A N 1
ATOM 1106 C CA . SER A 1 144 ? 11.101 -9.214 -32.775 1.00 77.38 144 SER A CA 1
ATOM 1107 C C . SER A 1 144 ? 12.361 -8.998 -33.619 1.00 77.38 144 SER A C 1
ATOM 1109 O O . SER A 1 144 ? 12.785 -9.918 -34.315 1.00 77.38 144 SER A O 1
ATOM 1111 N N . GLN A 1 145 ? 12.969 -7.809 -33.567 1.00 80.88 145 GLN A N 1
ATOM 1112 C CA . GLN A 1 145 ? 14.208 -7.520 -34.296 1.00 80.88 145 GLN A CA 1
ATOM 1113 C C . GLN A 1 145 ? 15.379 -8.333 -33.745 1.00 80.88 145 GLN A C 1
ATOM 1115 O O . GLN A 1 145 ? 16.181 -8.840 -34.523 1.00 80.88 145 GLN A O 1
ATOM 1120 N N . ILE A 1 146 ? 15.456 -8.508 -32.425 1.00 80.38 146 ILE A N 1
ATOM 1121 C CA . ILE A 1 146 ? 16.479 -9.347 -31.792 1.00 80.38 146 ILE A CA 1
ATOM 1122 C C . ILE A 1 146 ? 16.307 -10.801 -32.244 1.00 80.38 146 ILE A C 1
ATOM 1124 O O . ILE A 1 146 ? 17.243 -11.376 -32.792 1.00 80.38 146 ILE A O 1
ATOM 1128 N N . TYR A 1 147 ? 15.107 -11.375 -32.117 1.00 74.88 147 TYR A N 1
ATOM 1129 C CA . TYR A 1 147 ? 14.859 -12.767 -32.511 1.00 74.88 147 TYR A CA 1
ATOM 1130 C C . TYR A 1 147 ? 15.114 -13.031 -33.996 1.00 74.88 147 TYR A C 1
ATOM 1132 O O . TYR A 1 147 ? 15.631 -14.087 -34.341 1.00 74.88 147 TYR A O 1
ATOM 1140 N N . SER A 1 148 ? 14.840 -12.059 -34.872 1.00 77.06 148 SER A N 1
ATOM 1141 C CA . SER A 1 148 ? 15.151 -12.194 -36.300 1.00 77.06 148 SER A CA 1
ATOM 1142 C C . SER A 1 148 ? 16.653 -12.306 -36.590 1.00 77.06 148 SER A C 1
ATOM 1144 O O . SER A 1 148 ? 17.036 -12.973 -37.545 1.00 77.06 148 SER A O 1
ATOM 1146 N N . GLN A 1 149 ? 17.510 -11.698 -35.759 1.00 76.00 149 GLN A N 1
ATOM 1147 C CA . GLN A 1 149 ? 18.965 -11.783 -35.920 1.00 76.00 149 GLN A CA 1
ATOM 1148 C C . GLN A 1 149 ? 19.534 -13.120 -35.446 1.00 76.00 149 GLN A C 1
ATOM 1150 O O . GLN A 1 149 ? 20.558 -13.559 -35.957 1.00 76.00 149 GLN A O 1
ATOM 1155 N N . PHE A 1 150 ? 18.867 -13.761 -34.488 1.00 69.69 150 PHE A N 1
ATOM 1156 C CA . PHE A 1 150 ? 19.248 -15.067 -33.952 1.00 69.69 150 PHE A CA 1
ATOM 1157 C C . PHE A 1 150 ? 18.403 -16.202 -34.529 1.00 69.69 150 PHE A C 1
ATOM 1159 O O . PHE A 1 150 ? 18.348 -17.281 -33.940 1.00 69.69 150 PHE A O 1
ATOM 1166 N N . ASN A 1 151 ? 17.731 -15.968 -35.661 1.00 69.25 151 ASN A N 1
ATOM 1167 C CA . ASN A 1 151 ? 16.928 -16.987 -36.316 1.00 69.25 151 ASN A CA 1
ATOM 1168 C C . ASN A 1 151 ? 17.873 -18.030 -36.926 1.00 69.25 151 ASN A C 1
ATOM 1170 O O . ASN A 1 151 ? 18.343 -17.898 -38.055 1.00 69.25 151 ASN A O 1
ATOM 1174 N N . TYR A 1 152 ? 18.222 -19.017 -36.109 1.00 67.12 152 TYR A N 1
ATOM 1175 C CA . TYR A 1 152 ? 19.097 -20.115 -36.467 1.00 67.12 152 TYR A CA 1
ATOM 1176 C C . TYR A 1 152 ? 18.388 -20.986 -37.506 1.00 67.12 152 TYR A C 1
ATOM 1178 O O . TYR A 1 152 ? 17.355 -21.591 -37.216 1.00 67.12 152 TYR A O 1
ATOM 1186 N N . ASP A 1 153 ? 18.917 -21.021 -38.728 1.00 70.88 153 ASP A N 1
ATOM 1187 C CA . ASP 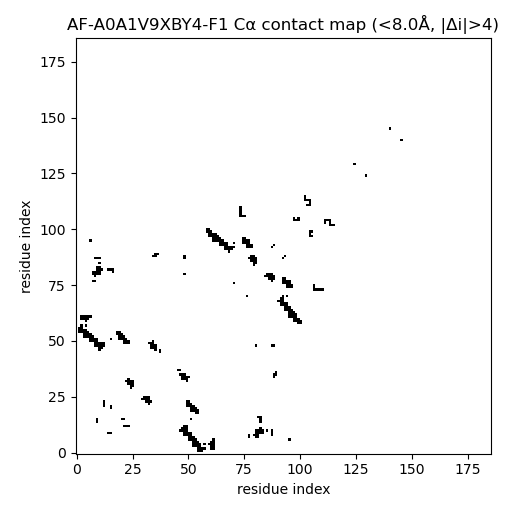A 1 153 ? 18.421 -21.905 -39.777 1.00 70.88 153 ASP A CA 1
ATOM 1188 C C . ASP A 1 153 ? 19.246 -23.199 -39.802 1.00 70.88 153 ASP A C 1
ATOM 1190 O O . ASP A 1 153 ? 20.421 -23.215 -40.170 1.00 70.88 153 ASP A O 1
ATOM 1194 N N . PHE A 1 154 ? 18.592 -24.307 -39.456 1.00 72.12 154 PHE A N 1
ATOM 1195 C CA . PHE A 1 154 ? 19.141 -25.666 -39.469 1.00 72.12 154 PHE A CA 1
ATOM 1196 C C . PHE A 1 154 ? 19.472 -26.193 -40.880 1.00 72.12 154 PHE A C 1
ATOM 1198 O O . PHE A 1 154 ? 19.825 -27.361 -41.053 1.00 72.12 154 PHE A O 1
ATOM 1205 N N . SER A 1 155 ? 19.320 -25.380 -41.930 1.00 78.88 155 SER A N 1
ATOM 1206 C CA . SER A 1 155 ? 19.713 -25.733 -43.297 1.00 78.88 155 SER A CA 1
ATOM 1207 C C . SER A 1 155 ? 21.179 -26.156 -43.398 1.00 78.88 155 SER A C 1
ATOM 1209 O O . SER A 1 155 ? 21.446 -27.182 -44.019 1.00 78.88 155 SER A O 1
ATOM 1211 N N . LEU A 1 156 ? 22.095 -25.461 -42.714 1.00 77.69 156 LEU A N 1
ATOM 1212 C CA . LEU A 1 156 ? 23.520 -25.807 -42.732 1.00 77.69 156 LEU A CA 1
ATOM 1213 C C . LEU A 1 156 ? 23.782 -27.187 -42.104 1.00 77.69 156 LEU A C 1
ATOM 1215 O O . LEU A 1 156 ? 24.492 -28.005 -42.679 1.00 77.69 156 LEU A O 1
ATOM 1219 N N . GLU A 1 157 ? 23.162 -27.483 -40.959 1.00 80.31 157 GLU A N 1
ATOM 1220 C CA . GLU A 1 157 ? 23.301 -28.785 -40.291 1.00 80.31 157 GLU A CA 1
ATOM 1221 C C . GLU A 1 157 ? 22.717 -29.927 -41.129 1.00 80.31 157 GLU A C 1
ATOM 1223 O O . GLU A 1 157 ? 23.340 -30.978 -41.277 1.00 80.31 157 GLU A O 1
ATOM 1228 N N . ARG A 1 158 ? 21.542 -29.719 -41.740 1.00 83.50 158 ARG A N 1
ATOM 1229 C CA . ARG A 1 158 ? 20.949 -30.706 -42.658 1.00 83.50 158 ARG A CA 1
ATOM 1230 C C . ARG A 1 158 ? 21.820 -30.953 -43.880 1.00 83.50 158 ARG A C 1
ATOM 1232 O O . ARG A 1 158 ? 21.847 -32.075 -44.378 1.00 83.50 158 ARG A O 1
ATOM 1239 N N . GLU A 1 159 ? 22.494 -29.928 -44.385 1.00 85.31 159 GLU A N 1
ATOM 1240 C CA . GLU A 1 159 ? 23.394 -30.060 -45.526 1.00 85.31 159 GLU A CA 1
ATOM 1241 C C . GLU A 1 159 ? 24.670 -30.816 -45.146 1.00 85.31 159 GLU A C 1
ATOM 1243 O O . GLU A 1 159 ? 25.055 -31.740 -45.859 1.00 85.31 159 GLU A O 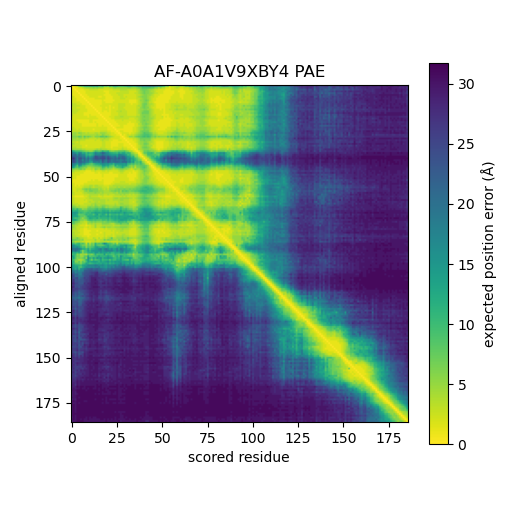1
ATOM 1248 N N . ILE A 1 160 ? 25.239 -30.544 -43.966 1.00 78.88 160 ILE A N 1
ATOM 1249 C CA . ILE A 1 160 ? 26.367 -31.308 -43.409 1.00 78.88 160 ILE A CA 1
ATOM 1250 C C . ILE A 1 160 ? 25.990 -32.784 -43.233 1.00 78.88 160 ILE A C 1
ATOM 1252 O O . ILE A 1 160 ? 26.749 -33.661 -43.643 1.00 78.88 160 ILE A O 1
ATOM 1256 N N . LEU A 1 161 ? 24.804 -33.081 -42.694 1.00 74.94 161 LEU A N 1
ATOM 1257 C CA . LEU A 1 161 ? 24.331 -34.461 -42.533 1.00 74.94 161 LEU A CA 1
ATOM 1258 C C . LEU A 1 161 ? 24.107 -35.177 -43.871 1.00 74.94 161 LEU A C 1
ATOM 1260 O O . LEU A 1 161 ? 24.333 -36.378 -43.959 1.00 74.94 161 LEU A O 1
ATOM 1264 N N . ARG A 1 162 ? 23.679 -34.460 -44.916 1.00 78.94 162 ARG A N 1
ATOM 1265 C CA . ARG A 1 162 ? 23.526 -35.031 -46.265 1.00 78.94 162 ARG A CA 1
ATOM 1266 C C . ARG A 1 162 ? 24.862 -35.238 -46.972 1.00 78.94 162 ARG A C 1
ATOM 1268 O O . ARG A 1 162 ? 24.985 -36.174 -47.754 1.00 78.94 162 ARG A O 1
ATOM 1275 N N . ALA A 1 163 ? 25.828 -34.355 -46.731 1.00 77.75 163 ALA A N 1
ATOM 1276 C CA . ALA A 1 163 ? 27.149 -34.404 -47.346 1.00 77.75 163 ALA A CA 1
ATOM 1277 C C . ALA A 1 163 ? 28.097 -35.391 -46.649 1.00 77.75 163 ALA A C 1
ATOM 1279 O O . ALA A 1 163 ? 29.080 -35.815 -47.252 1.00 77.75 163 ALA A O 1
ATOM 1280 N N . THR A 1 164 ? 27.817 -35.758 -45.395 1.00 75.12 164 THR A N 1
ATOM 1281 C CA . THR A 1 164 ? 28.632 -36.714 -44.642 1.00 75.12 164 THR A CA 1
ATOM 1282 C C . THR A 1 164 ? 28.245 -38.142 -45.041 1.00 75.12 164 THR A C 1
ATOM 1284 O O . THR A 1 164 ? 27.106 -38.549 -44.799 1.00 75.12 164 THR A O 1
ATOM 1287 N N . PRO A 1 165 ? 29.155 -38.932 -45.641 1.00 74.62 165 PRO A N 1
ATOM 1288 C CA . PRO A 1 165 ? 28.897 -40.341 -45.916 1.00 74.62 165 PRO A CA 1
ATOM 1289 C C . PRO A 1 165 ? 28.639 -41.099 -44.605 1.00 74.62 165 PRO A C 1
ATOM 1291 O O . PRO A 1 165 ? 29.188 -40.708 -43.570 1.00 74.62 165 PRO A O 1
ATOM 1294 N N . PRO A 1 166 ? 27.861 -42.196 -44.617 1.00 69.00 166 PRO A N 1
ATOM 1295 C CA . PRO A 1 166 ? 27.715 -43.049 -43.445 1.00 69.00 166 PRO A CA 1
ATOM 1296 C C . PRO A 1 166 ? 29.099 -43.444 -42.922 1.00 69.00 166 PRO A C 1
ATOM 1298 O O . PRO A 1 166 ? 29.909 -43.996 -43.665 1.00 69.00 166 PRO A O 1
ATOM 1301 N N . GLN A 1 167 ? 29.386 -43.129 -41.659 1.00 60.31 167 GLN A N 1
ATOM 1302 C CA . GLN A 1 167 ? 30.587 -43.626 -40.995 1.00 60.31 167 GLN A CA 1
ATOM 1303 C C . GLN A 1 167 ? 30.454 -45.146 -40.892 1.00 60.31 167 GLN A C 1
ATOM 1305 O O . GLN A 1 167 ? 29.547 -45.657 -40.233 1.00 60.31 167 GLN A O 1
ATOM 1310 N N . ASP A 1 168 ? 31.326 -45.862 -41.592 1.00 58.84 168 ASP A N 1
ATOM 1311 C CA . ASP A 1 168 ? 31.391 -47.315 -41.545 1.00 58.84 168 ASP A CA 1
ATOM 1312 C C . ASP A 1 168 ? 32.004 -47.712 -40.192 1.00 58.84 168 ASP A C 1
ATOM 1314 O O . ASP A 1 168 ? 33.221 -47.741 -40.011 1.00 58.84 168 ASP A O 1
ATOM 1318 N N . PHE A 1 169 ? 31.154 -47.982 -39.198 1.00 59.28 169 PHE A N 1
ATOM 1319 C CA . PHE A 1 169 ? 31.564 -48.428 -37.855 1.00 59.28 169 PHE A CA 1
ATOM 1320 C C . PHE A 1 169 ? 32.158 -49.854 -37.845 1.00 59.28 169 PHE A C 1
ATOM 1322 O O . PHE A 1 169 ? 32.327 -50.457 -36.788 1.00 59.28 169 PHE A O 1
ATOM 1329 N N . SER A 1 170 ? 32.460 -50.416 -39.016 1.00 57.06 170 SER A N 1
ATOM 1330 C CA . SER A 1 170 ? 32.999 -51.763 -39.203 1.00 57.06 170 SER A CA 1
ATOM 1331 C C . SER A 1 170 ? 34.515 -51.862 -38.982 1.00 57.06 170 SER A C 1
ATOM 1333 O O . SER A 1 170 ? 35.044 -52.970 -38.912 1.00 57.06 170 SER A O 1
ATOM 1335 N N . SER A 1 171 ? 35.223 -50.738 -38.821 1.00 57.91 171 SER A N 1
ATOM 1336 C CA . SER A 1 171 ? 36.668 -50.730 -38.556 1.00 57.91 171 SER A CA 1
ATOM 1337 C C . SER A 1 171 ? 36.962 -50.413 -37.084 1.00 57.91 171 SER A C 1
ATOM 1339 O O . SER A 1 171 ? 36.565 -49.345 -36.611 1.00 57.91 171 SER A O 1
ATOM 1341 N N . PRO A 1 172 ? 37.656 -51.296 -36.337 1.00 55.47 172 PRO A N 1
ATOM 1342 C CA . PRO A 1 172 ? 38.034 -51.003 -34.962 1.00 55.47 172 PRO A CA 1
ATOM 1343 C C . PRO A 1 172 ? 38.994 -49.802 -34.915 1.00 55.47 172 PRO A C 1
ATOM 1345 O O . PRO A 1 172 ? 39.824 -49.642 -35.816 1.00 55.47 172 PRO A O 1
ATOM 1348 N N . PRO A 1 173 ? 38.904 -48.951 -33.878 1.00 56.44 173 PRO A N 1
ATOM 1349 C CA . PRO A 1 173 ? 39.791 -47.807 -33.734 1.00 56.44 173 PRO A CA 1
ATOM 1350 C C . PRO A 1 173 ? 41.243 -48.284 -33.615 1.00 56.44 173 PRO A C 1
ATOM 1352 O O . PRO A 1 173 ? 41.581 -49.110 -32.767 1.00 56.44 173 PRO A O 1
ATOM 1355 N N . ASN A 1 174 ? 42.102 -47.760 -34.488 1.00 56.03 174 ASN A N 1
ATOM 1356 C CA . ASN A 1 174 ? 43.535 -48.009 -34.458 1.00 56.03 174 ASN A CA 1
ATOM 1357 C C . ASN A 1 174 ? 44.142 -47.173 -33.321 1.00 56.03 174 ASN A C 1
ATOM 1359 O O . ASN A 1 174 ? 44.322 -45.963 -33.465 1.00 56.03 174 ASN A O 1
ATOM 1363 N N . PHE A 1 175 ? 44.385 -47.796 -32.168 1.00 49.69 175 PHE A N 1
ATOM 1364 C CA . PHE A 1 175 ? 45.070 -47.149 -31.053 1.00 49.69 175 PHE A CA 1
ATOM 1365 C C . PHE A 1 175 ? 46.571 -47.047 -31.376 1.00 49.69 175 PHE A C 1
ATOM 1367 O O . PHE A 1 175 ? 47.207 -48.079 -31.599 1.00 49.69 175 PHE A O 1
ATOM 1374 N N . PRO A 1 176 ? 47.166 -45.841 -31.417 1.00 50.16 176 PRO A N 1
ATOM 1375 C CA . PRO A 1 176 ? 48.609 -45.710 -31.565 1.00 50.16 176 PRO A CA 1
ATOM 1376 C C . PRO A 1 176 ? 49.298 -46.276 -30.314 1.00 50.16 176 PRO A C 1
ATOM 1378 O O . PRO A 1 176 ? 48.966 -45.895 -29.193 1.00 50.16 176 PRO A O 1
ATOM 1381 N N . GLY A 1 177 ? 50.219 -47.219 -30.527 1.00 48.97 177 GLY A N 1
ATOM 1382 C CA . GLY A 1 177 ? 50.891 -47.979 -29.474 1.00 48.97 177 GLY A CA 1
ATOM 1383 C C . GLY A 1 177 ? 51.640 -47.112 -28.459 1.00 48.97 177 GLY A C 1
ATOM 1384 O O . GLY A 1 177 ? 52.357 -46.177 -28.821 1.00 48.97 177 GLY A O 1
ATOM 1385 N N . GLU A 1 178 ? 51.486 -47.467 -27.184 1.00 46.59 178 GLU A N 1
ATOM 1386 C CA . GLU A 1 178 ? 52.303 -46.987 -26.071 1.00 46.59 178 GLU A CA 1
ATOM 1387 C C . GLU A 1 178 ? 53.778 -47.346 -26.308 1.00 46.59 178 GLU A C 1
ATOM 1389 O O . GLU A 1 178 ? 54.176 -48.511 -26.282 1.00 46.59 178 GLU A O 1
ATOM 1394 N N . ASN A 1 179 ? 54.609 -46.325 -26.524 1.00 49.00 179 ASN A N 1
ATOM 1395 C CA . ASN A 1 179 ? 56.056 -46.444 -26.394 1.00 49.00 179 ASN A CA 1
ATOM 1396 C C . ASN A 1 179 ? 56.404 -46.590 -24.906 1.00 49.00 179 ASN A C 1
ATOM 1398 O O . ASN A 1 179 ? 56.556 -45.595 -24.198 1.00 49.00 179 ASN A O 1
ATOM 1402 N N . ASN A 1 180 ? 56.563 -47.829 -24.440 1.00 47.25 180 ASN A N 1
ATOM 1403 C CA . ASN A 1 180 ? 57.194 -48.117 -23.154 1.00 47.25 180 ASN A CA 1
ATOM 1404 C C . ASN A 1 180 ? 58.706 -47.875 -23.262 1.00 47.25 180 ASN A C 1
ATOM 1406 O O . ASN A 1 180 ? 59.476 -48.777 -23.590 1.00 47.25 180 ASN A O 1
ATOM 1410 N N . GLY A 1 181 ? 59.125 -46.640 -22.989 1.00 45.34 181 GLY A N 1
ATOM 1411 C CA . GLY A 1 181 ? 60.522 -46.307 -22.732 1.00 45.34 181 GLY A CA 1
ATOM 1412 C C . GLY A 1 181 ? 60.960 -46.873 -21.382 1.00 45.34 181 GLY A C 1
ATOM 1413 O O . GLY A 1 181 ? 60.739 -46.247 -20.348 1.00 45.34 181 GLY A O 1
ATOM 1414 N N . LEU A 1 182 ? 61.575 -48.058 -21.404 1.00 48.53 182 LEU A N 1
ATOM 1415 C CA . LEU A 1 182 ? 62.435 -48.540 -20.326 1.00 48.53 182 LEU A CA 1
ATOM 1416 C C . LEU A 1 182 ? 63.631 -47.589 -20.200 1.00 48.53 182 LEU A C 1
ATOM 1418 O O . LEU A 1 182 ? 64.366 -47.371 -21.161 1.00 48.53 182 LEU A O 1
ATOM 1422 N N . VAL A 1 183 ? 63.798 -47.012 -19.014 1.00 50.91 183 VAL A N 1
ATOM 1423 C CA . VAL A 1 183 ? 65.004 -46.283 -18.627 1.00 50.91 183 VAL A CA 1
ATOM 1424 C C . VAL A 1 183 ? 65.934 -47.311 -17.992 1.00 50.91 183 VAL A C 1
ATOM 1426 O O . VAL A 1 183 ? 65.692 -47.736 -16.863 1.00 50.91 183 VAL A O 1
ATOM 1429 N N . ASP A 1 184 ? 66.950 -47.748 -18.734 1.00 45.66 184 ASP A N 1
ATOM 1430 C CA . ASP A 1 184 ? 68.050 -48.529 -18.172 1.00 45.66 184 ASP A CA 1
ATOM 1431 C C . ASP A 1 184 ? 68.925 -47.616 -17.303 1.00 45.66 184 ASP A C 1
ATOM 1433 O O . ASP A 1 184 ? 69.303 -46.510 -17.698 1.00 45.66 184 ASP A O 1
ATOM 1437 N N . VAL A 1 185 ? 69.192 -48.089 -16.088 1.00 49.84 185 VAL A N 1
ATOM 1438 C CA . VAL A 1 185 ? 70.094 -47.486 -15.108 1.00 49.84 185 VAL A CA 1
ATOM 1439 C C . VAL A 1 185 ? 71.432 -48.215 -15.211 1.00 49.84 185 VAL A C 1
ATOM 1441 O O . VAL A 1 185 ? 71.504 -49.388 -14.850 1.00 49.84 185 VAL A O 1
ATOM 1444 N N . GLU A 1 186 ? 72.473 -47.506 -15.646 1.00 46.59 186 GLU A N 1
ATOM 1445 C CA . GLU A 1 186 ? 73.884 -47.773 -15.316 1.00 46.59 186 GLU A CA 1
ATOM 1446 C C . GLU A 1 186 ? 74.588 -46.460 -14.959 1.00 46.59 186 GLU A C 1
ATOM 1448 O O . GLU A 1 186 ? 74.387 -45.456 -15.684 1.00 46.59 186 GLU A O 1
#

Secondary structure (DSSP, 8-state):
-PPEEEEEEESSGGGPPTTEEEE-B-TTT--B--------TTTSPPP--EEEEEE-S-S-EEEEEEEESSPPTT-EEE-B-TTT-SBSSSS-EEEEEEE-TTS----SSS------TTTTS-----GGG----S--------HHHHHHHT---THHHHHHHHHSPP--TTS---PPP---------

Foldseek 3Di:
DFAWQDKAKAFDLVQADPQKDKCQADPPPGHGPFQEDDPDPPDDDDTGMIMITHGDHAQKHWPDKDKALDDDPQWDWRQAHPRPRHGRHPSIIITTFIDHPVQDRPGPDDDDPRDDPCNPPPDDDDPVPPPPPDDDDDDDDDPVRVCVVVVDDCPVVVVVVVPDDPDPPVDDDDDDDDPPDDDDDD